Protein AF-A0A1U8P820-F1 (afdb_monomer_lite)

InterPro domains:
  IPR001810 F-box domain [PF00646] (6-42)
  IPR006527 F-box associated beta-propeller, type 1 [PF07734] (100-313)
  IPR017451 F-box associated beta-propeller domain [TIGR01640] (106-315)
  IPR036047 F-box-like domain superfamily [SSF81383] (6-51)
  IPR050796 SCF complex F-box component [PTHR31672] (7-312)

Structure (mmCIF, N/CA/C/O backbone):
data_AF-A0A1U8P820-F1
#
_entry.id   AF-A0A1U8P820-F1
#
loop_
_atom_site.group_PDB
_atom_site.id
_atom_site.type_symbol
_atom_site.label_atom_id
_atom_site.label_alt_id
_atom_site.label_comp_id
_atom_site.label_asym_id
_atom_site.label_entity_id
_atom_site.label_seq_id
_atom_site.pdbx_PDB_ins_code
_atom_site.Cartn_x
_atom_site.Cartn_y
_atom_site.Cartn_z
_atom_site.occupancy
_atom_site.B_iso_or_equiv
_atom_site.auth_seq_id
_atom_site.auth_comp_id
_atom_site.auth_asym_id
_atom_site.auth_atom_id
_atom_site.pdbx_PDB_model_num
ATOM 1 N N . MET A 1 1 ? -19.369 10.699 -22.993 1.00 38.16 1 MET A N 1
ATOM 2 C CA . MET A 1 1 ? -18.387 11.448 -23.806 1.00 38.16 1 MET A CA 1
ATOM 3 C C . MET A 1 1 ? -17.087 10.663 -23.748 1.00 38.16 1 MET A C 1
ATOM 5 O O . MET A 1 1 ? -16.630 10.384 -22.650 1.00 38.16 1 MET A O 1
ATOM 9 N N . VAL A 1 2 ? -16.599 10.182 -24.892 1.00 27.88 2 VAL A N 1
ATOM 10 C CA . VAL A 1 2 ? -15.400 9.332 -24.992 1.00 27.88 2 VAL A CA 1
ATOM 11 C C . VAL A 1 2 ? -14.190 10.240 -25.165 1.00 27.88 2 VAL A C 1
ATOM 13 O O . VAL A 1 2 ? -14.228 11.139 -26.001 1.00 27.88 2 VAL A O 1
ATOM 16 N N . ILE A 1 3 ? -13.123 9.989 -24.412 1.00 36.69 3 ILE A N 1
ATOM 17 C CA . ILE A 1 3 ? -11.788 10.484 -24.748 1.00 36.69 3 ILE A CA 1
ATOM 18 C C . ILE A 1 3 ? -10.935 9.233 -24.976 1.00 36.69 3 ILE A C 1
ATOM 20 O O . ILE A 1 3 ? -10.817 8.396 -24.085 1.00 36.69 3 ILE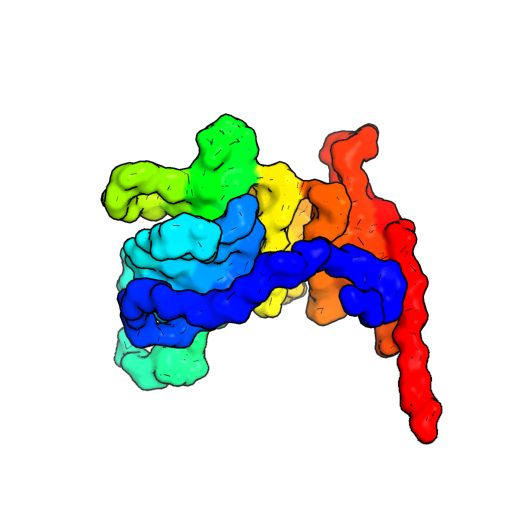 A O 1
ATOM 24 N N . ASN A 1 4 ? -10.418 9.070 -26.195 1.00 41.97 4 ASN A N 1
ATOM 25 C CA . ASN A 1 4 ? -9.468 8.022 -26.594 1.00 41.97 4 ASN A CA 1
ATOM 26 C C . ASN A 1 4 ? -9.858 6.570 -26.235 1.00 41.97 4 ASN A C 1
ATOM 28 O O . ASN A 1 4 ? -9.032 5.801 -25.754 1.00 41.97 4 ASN A O 1
ATOM 32 N N . GLY A 1 5 ? -11.110 6.170 -26.486 1.00 39.50 5 GLY A N 1
ATOM 33 C CA . GLY A 1 5 ? -11.507 4.753 -26.458 1.00 39.50 5 GLY A CA 1
ATOM 34 C C . GLY A 1 5 ? -11.698 4.120 -25.073 1.00 39.50 5 GLY A C 1
ATOM 35 O O . GLY A 1 5 ? -11.946 2.920 -25.001 1.00 39.50 5 GLY A O 1
ATOM 36 N N . ILE A 1 6 ? -11.649 4.893 -23.983 1.00 38.06 6 ILE A N 1
ATOM 37 C CA . ILE A 1 6 ? -11.994 4.407 -22.638 1.00 38.06 6 ILE A CA 1
ATOM 38 C C . ILE A 1 6 ? -13.420 4.853 -22.297 1.00 38.06 6 ILE A C 1
ATOM 40 O O . ILE A 1 6 ? -13.724 6.048 -22.252 1.00 38.06 6 ILE A O 1
ATOM 44 N N . SER A 1 7 ? -14.315 3.893 -22.055 1.00 35.34 7 SER A N 1
ATOM 45 C CA . SER A 1 7 ? -15.652 4.163 -21.521 1.00 35.34 7 SER A CA 1
ATOM 46 C C . SER A 1 7 ? -15.555 4.498 -20.032 1.00 35.34 7 SER A C 1
ATOM 48 O O . SER A 1 7 ? -15.289 3.620 -19.212 1.00 35.34 7 SER A O 1
ATOM 50 N N . LEU A 1 8 ? -15.781 5.763 -19.679 1.00 42.31 8 LEU A N 1
ATOM 51 C CA . LEU A 1 8 ? -16.045 6.165 -18.297 1.00 42.31 8 LEU A CA 1
ATOM 52 C C . LEU A 1 8 ? -17.503 5.839 -17.919 1.00 42.31 8 LEU A C 1
ATOM 54 O O . LEU A 1 8 ? -18.361 5.811 -18.809 1.00 42.31 8 LEU A O 1
ATOM 58 N N . PRO A 1 9 ? -17.799 5.599 -16.628 1.00 39.50 9 PRO A N 1
ATOM 59 C CA . PRO A 1 9 ? -19.159 5.335 -16.161 1.00 39.50 9 PRO A CA 1
ATOM 60 C C . PRO A 1 9 ? -20.131 6.468 -16.542 1.00 39.50 9 PRO A C 1
ATOM 62 O O . PRO A 1 9 ? -19.755 7.638 -16.592 1.00 39.50 9 PRO A O 1
ATOM 65 N N . ASP A 1 10 ? -21.383 6.102 -16.831 1.00 42.44 10 ASP A N 1
ATOM 66 C CA . ASP A 1 10 ? -22.461 6.989 -17.293 1.00 42.44 10 ASP A CA 1
ATOM 67 C C . ASP A 1 10 ? -22.752 8.110 -16.267 1.00 42.44 10 ASP A C 1
ATOM 69 O O . ASP A 1 10 ? -23.257 7.860 -15.173 1.00 42.44 10 ASP A O 1
ATOM 73 N N . THR A 1 11 ? -22.426 9.363 -16.607 1.00 53.16 11 THR A N 1
ATOM 74 C CA . THR A 1 11 ? -22.510 10.550 -15.730 1.00 53.16 11 THR A CA 1
ATOM 75 C C . THR A 1 11 ? -23.898 11.202 -15.688 1.00 53.16 11 THR A C 1
ATOM 77 O O . THR A 1 11 ? -24.025 12.399 -15.431 1.00 53.16 11 THR A O 1
ATOM 80 N N . ARG A 1 12 ? -24.980 10.442 -15.901 1.00 52.06 12 ARG A N 1
ATOM 81 C CA . ARG A 1 12 ? -26.365 10.962 -15.881 1.00 52.06 12 ARG A CA 1
ATOM 82 C C . ARG A 1 12 ? -26.866 11.481 -14.521 1.00 52.06 12 ARG A C 1
ATOM 84 O O . ARG A 1 12 ? -28.011 11.918 -14.425 1.00 52.06 12 ARG A O 1
ATOM 91 N N . ILE A 1 13 ? -26.022 11.512 -13.490 1.00 54.16 13 ILE A N 1
ATOM 92 C CA . ILE A 1 13 ? -26.275 12.253 -12.251 1.00 54.16 13 ILE A CA 1
ATOM 93 C C . ILE A 1 13 ? -25.487 13.567 -12.338 1.00 54.16 13 ILE A C 1
ATOM 95 O O . ILE A 1 13 ? -24.257 13.522 -12.360 1.00 54.16 13 ILE A O 1
ATOM 99 N N . PRO A 1 14 ? -26.138 14.746 -12.380 1.00 49.09 14 PRO A N 1
ATOM 100 C CA . PRO A 1 14 ? -25.405 16.002 -12.368 1.00 49.09 14 PRO A CA 1
ATOM 101 C C . PRO A 1 14 ? -24.569 16.075 -11.087 1.00 49.09 14 PRO A C 1
ATOM 103 O O . PRO A 1 14 ? -25.113 15.974 -9.984 1.00 49.09 14 PRO A O 1
ATOM 106 N N . TYR A 1 15 ? -23.255 16.269 -11.236 1.00 54.31 15 TYR A N 1
ATOM 107 C CA . TYR A 1 15 ? -22.354 16.611 -10.138 1.00 54.31 15 TYR A CA 1
ATOM 108 C C . TYR A 1 15 ? -22.794 17.957 -9.558 1.00 54.31 15 TYR A C 1
ATOM 110 O O . TYR A 1 15 ? -22.327 19.021 -9.956 1.00 54.31 15 TYR A O 1
ATOM 118 N N . ARG A 1 16 ? -23.754 17.937 -8.633 1.00 59.62 16 ARG A N 1
ATOM 119 C CA . ARG A 1 16 ? -24.046 19.109 -7.817 1.00 59.62 16 ARG A CA 1
ATOM 120 C C . ARG A 1 16 ? -22.873 19.264 -6.863 1.00 59.62 16 ARG A C 1
ATOM 122 O O . ARG A 1 16 ? -22.624 18.361 -6.067 1.00 59.62 16 ARG A O 1
ATOM 129 N N . HIS A 1 17 ? -22.176 20.395 -6.941 1.00 61.97 17 HIS A N 1
ATOM 130 C CA . HIS A 1 17 ? -21.296 20.824 -5.862 1.00 61.97 17 HIS A CA 1
ATOM 131 C C . HIS A 1 17 ? -22.129 20.840 -4.576 1.00 61.97 17 HIS A C 1
ATOM 133 O O . HIS A 1 17 ? -23.122 21.562 -4.474 1.00 61.97 17 HIS A O 1
ATOM 139 N N . GLN A 1 18 ? -21.789 19.962 -3.641 1.00 64.69 18 GLN A N 1
ATOM 140 C CA . GLN A 1 18 ? -22.491 19.804 -2.376 1.00 64.69 18 GLN A CA 1
ATOM 141 C C . GLN A 1 18 ? -21.503 20.138 -1.272 1.00 64.69 18 GLN A C 1
ATOM 143 O O . GLN A 1 18 ? -20.437 19.532 -1.185 1.00 64.69 18 GLN A O 1
ATOM 148 N N . ARG A 1 19 ? -21.855 21.127 -0.451 1.00 68.25 19 ARG A N 1
ATOM 149 C CA . ARG A 1 19 ? -21.045 21.532 0.693 1.00 68.25 19 ARG A CA 1
ATOM 150 C C . ARG A 1 19 ? -21.089 20.428 1.753 1.00 68.25 19 ARG A C 1
ATOM 152 O O . ARG A 1 19 ? -22.171 19.988 2.135 1.00 68.25 19 ARG A O 1
ATOM 159 N N . MET A 1 20 ? -19.916 19.982 2.188 1.00 69.06 20 MET A N 1
ATOM 160 C CA . MET A 1 20 ? -19.749 19.134 3.367 1.00 69.06 20 MET A CA 1
ATOM 161 C C . MET A 1 20 ? -19.612 19.984 4.631 1.00 69.06 20 MET A C 1
ATOM 163 O O . MET A 1 20 ? -19.392 21.193 4.542 1.00 69.06 20 MET A O 1
ATOM 167 N N . ASP A 1 21 ? -19.715 19.332 5.788 1.00 77.12 21 ASP A N 1
ATOM 168 C CA . ASP A 1 21 ? -19.381 19.938 7.074 1.00 77.12 21 ASP A CA 1
ATOM 169 C C . ASP A 1 21 ? -17.946 20.477 7.073 1.00 77.12 21 ASP A C 1
ATOM 171 O O . ASP A 1 21 ? -17.052 19.933 6.413 1.00 77.12 21 ASP A O 1
ATOM 175 N N . ASP A 1 22 ? -17.738 21.551 7.828 1.00 82.00 22 ASP A N 1
ATOM 176 C CA . ASP A 1 22 ? -16.436 22.190 7.933 1.00 82.00 22 ASP A CA 1
ATOM 177 C C . ASP A 1 22 ? -15.446 21.241 8.642 1.00 82.00 22 ASP A C 1
ATOM 179 O O . ASP A 1 22 ? -15.729 20.675 9.700 1.00 82.00 22 ASP A O 1
ATOM 183 N N . VAL A 1 23 ? -14.265 21.065 8.049 1.00 81.81 23 VAL A N 1
ATOM 184 C CA . VAL A 1 23 ? -13.162 20.272 8.610 1.00 81.81 23 VAL A CA 1
ATOM 185 C C . VAL A 1 23 ? -12.069 21.203 9.150 1.00 81.81 23 VAL A C 1
ATOM 187 O O . VAL A 1 23 ? -11.990 22.357 8.721 1.00 81.81 23 VAL A O 1
ATOM 190 N N . PRO A 1 24 ? -11.217 20.750 10.091 1.00 82.31 24 PRO A N 1
ATOM 191 C CA . PRO A 1 24 ? -10.124 21.569 10.606 1.00 82.31 24 PRO A CA 1
ATOM 192 C C . PRO A 1 24 ? -9.235 22.116 9.482 1.00 82.31 24 PRO A C 1
ATOM 194 O O . PRO A 1 24 ? -8.956 21.421 8.511 1.00 82.31 24 PRO A O 1
ATOM 197 N N . HIS A 1 25 ? -8.769 23.358 9.618 1.00 81.38 25 HIS A N 1
ATOM 198 C CA . HIS A 1 25 ? -7.862 23.957 8.641 1.00 81.38 25 HIS A CA 1
ATOM 199 C C . HIS A 1 25 ? -6.500 23.246 8.665 1.00 81.38 25 HIS A C 1
ATOM 201 O O . HIS A 1 25 ? -5.752 23.358 9.639 1.00 81.38 25 HIS A O 1
ATOM 207 N N . ASP A 1 26 ? -6.159 22.550 7.581 1.00 80.19 26 ASP A N 1
ATOM 208 C CA . ASP A 1 26 ? -4.891 21.838 7.415 1.00 80.19 26 ASP A CA 1
ATOM 209 C C . ASP A 1 26 ? -4.573 21.615 5.924 1.00 80.19 26 ASP A C 1
ATOM 211 O O . ASP A 1 26 ? -5.432 21.793 5.058 1.00 80.19 26 ASP A O 1
ATOM 215 N N . GLY A 1 27 ? -3.340 21.209 5.619 1.00 78.44 27 GLY A N 1
ATOM 216 C CA . GLY A 1 27 ? -2.981 20.698 4.295 1.00 78.44 27 GLY A CA 1
ATOM 217 C C . GLY A 1 27 ? -3.278 19.205 4.223 1.00 78.44 27 GLY A C 1
ATOM 218 O O . GLY A 1 27 ? -2.664 18.439 4.961 1.00 78.44 27 GLY A O 1
ATOM 219 N N . TYR A 1 28 ? -4.207 18.794 3.359 1.00 82.44 28 TYR A N 1
ATOM 220 C CA . TYR A 1 28 ? -4.636 17.400 3.248 1.00 82.44 28 TYR A CA 1
ATOM 221 C C . TYR A 1 28 ? -4.118 16.731 1.977 1.00 82.44 28 TYR A C 1
ATOM 223 O O . TYR A 1 28 ? -4.284 17.252 0.875 1.00 82.44 28 TYR A O 1
ATOM 231 N N . HIS A 1 29 ? -3.575 15.526 2.132 1.00 84.00 29 HIS A N 1
ATOM 232 C CA . HIS A 1 29 ? -3.221 14.636 1.032 1.00 84.00 29 HIS A CA 1
ATOM 233 C C . HIS A 1 29 ? -4.152 13.432 1.036 1.00 84.00 29 HIS A C 1
ATOM 235 O O . HIS A 1 29 ? -4.377 12.807 2.074 1.00 84.00 29 HIS A O 1
ATOM 241 N N . MET A 1 30 ? -4.715 13.114 -0.124 1.00 85.62 30 MET A N 1
ATOM 242 C CA . MET A 1 30 ? -5.557 11.935 -0.269 1.00 85.62 30 MET A CA 1
ATOM 243 C C . MET A 1 30 ? -4.679 10.680 -0.273 1.00 85.62 30 MET A C 1
ATOM 245 O O . MET A 1 30 ? -3.669 10.628 -0.971 1.00 85.62 30 MET A O 1
ATOM 249 N N . LEU A 1 31 ? -5.069 9.682 0.513 1.00 85.62 31 LEU A N 1
ATOM 250 C CA . LEU A 1 31 ? -4.529 8.327 0.436 1.00 85.62 31 LEU A CA 1
ATOM 251 C C . LEU A 1 31 ? -5.266 7.541 -0.666 1.00 85.62 31 LEU A C 1
ATOM 253 O O . LEU A 1 31 ? -5.967 8.109 -1.503 1.00 85.62 31 LEU A O 1
ATOM 257 N N . ASN A 1 32 ? -5.165 6.212 -0.645 1.00 79.12 32 ASN A N 1
ATOM 258 C CA . ASN A 1 32 ? -6.010 5.365 -1.482 1.00 79.12 32 ASN A CA 1
ATOM 259 C C . ASN A 1 32 ? -7.491 5.502 -1.104 1.00 79.12 32 ASN A C 1
ATOM 261 O O . ASN A 1 32 ? -7.836 5.729 0.057 1.00 79.12 32 ASN A O 1
ATOM 265 N N . SER A 1 33 ? -8.372 5.318 -2.089 1.00 87.69 33 SER A N 1
ATOM 266 C CA . SER A 1 33 ? -9.796 5.082 -1.835 1.00 87.69 33 SER A CA 1
ATOM 267 C C . SER A 1 33 ? -10.051 3.590 -1.623 1.00 87.69 33 SER A C 1
ATOM 269 O O . SER A 1 33 ? -9.378 2.756 -2.227 1.00 87.69 33 SER A O 1
ATOM 271 N N . CYS A 1 34 ? -11.024 3.245 -0.784 1.00 89.38 34 CYS A N 1
ATOM 272 C CA . CYS A 1 34 ? -11.427 1.859 -0.554 1.00 89.38 34 CYS A CA 1
ATOM 273 C C . CYS A 1 34 ? -12.955 1.792 -0.456 1.00 89.38 34 CYS A C 1
ATOM 275 O O . CYS A 1 34 ? -13.544 2.434 0.411 1.00 89.38 34 CYS A O 1
ATOM 277 N N . ASP A 1 35 ? -13.605 1.069 -1.372 1.00 87.50 35 ASP A N 1
ATOM 278 C CA . ASP A 1 35 ? -15.071 0.949 -1.481 1.00 87.50 35 ASP A CA 1
ATOM 279 C C . ASP A 1 35 ? -15.821 2.290 -1.491 1.00 87.50 35 ASP A C 1
ATOM 281 O O . ASP A 1 35 ? -16.836 2.474 -0.816 1.00 87.50 35 ASP A O 1
ATOM 285 N N . GLY A 1 36 ? -15.281 3.268 -2.220 1.00 88.19 36 GLY A N 1
ATOM 286 C CA . GLY A 1 36 ? -15.840 4.619 -2.290 1.00 88.19 36 GLY A CA 1
ATOM 287 C C . GLY A 1 36 ? -15.643 5.456 -1.020 1.00 88.19 36 GLY A C 1
ATOM 288 O O . GLY A 1 36 ? -16.106 6.591 -0.973 1.00 88.19 36 GLY A O 1
ATOM 289 N N . ILE A 1 37 ? -14.944 4.936 -0.007 1.00 91.06 37 ILE A N 1
ATOM 290 C CA . ILE A 1 37 ? -14.513 5.687 1.172 1.00 91.06 37 ILE A CA 1
ATOM 291 C C . ILE A 1 37 ? -13.158 6.326 0.874 1.00 91.06 37 ILE A C 1
ATOM 293 O O . ILE A 1 37 ? -12.230 5.662 0.407 1.00 91.06 37 ILE A O 1
ATOM 297 N N . LEU A 1 38 ? -13.051 7.618 1.159 1.00 91.19 38 LEU A N 1
ATOM 298 C CA . LEU A 1 38 ? -11.831 8.400 1.019 1.00 91.19 38 LEU A CA 1
ATOM 299 C C . LEU A 1 38 ? -11.150 8.547 2.376 1.00 91.19 38 LEU A C 1
ATOM 301 O O . LEU A 1 38 ? -11.811 8.660 3.411 1.00 91.19 38 LEU A O 1
ATOM 305 N N . CYS A 1 39 ? -9.825 8.580 2.364 1.00 90.69 39 CYS A N 1
ATOM 306 C CA . CYS A 1 39 ? -9.024 8.868 3.541 1.00 90.69 39 CYS A CA 1
ATOM 307 C C . CYS A 1 39 ? -8.037 9.987 3.208 1.00 90.69 39 CYS A C 1
ATOM 309 O O . CYS A 1 39 ? -7.342 9.920 2.195 1.00 90.69 39 CYS A O 1
ATOM 311 N N . PHE A 1 40 ? -7.990 11.015 4.047 1.00 88.50 40 PHE A N 1
ATOM 312 C CA . PHE A 1 40 ? -7.106 12.162 3.899 1.00 88.50 40 PHE A CA 1
ATOM 313 C C . PHE A 1 40 ? -6.188 12.270 5.105 1.00 88.50 40 PHE A C 1
ATOM 315 O O . PHE A 1 40 ? -6.643 12.231 6.249 1.00 88.50 40 PHE A O 1
ATOM 322 N N . LEU A 1 41 ? -4.905 12.462 4.841 1.00 85.00 41 LEU A N 1
ATOM 323 C CA . LEU A 1 41 ? -3.891 12.735 5.843 1.00 85.00 41 LEU A CA 1
ATOM 324 C C . LEU A 1 41 ? -3.617 14.238 5.890 1.00 85.00 41 LEU A C 1
ATOM 326 O O . LEU A 1 41 ? -3.166 14.814 4.902 1.00 85.00 41 LEU A O 1
ATOM 330 N N . GLY A 1 42 ? -3.898 14.854 7.036 1.00 82.50 42 GLY A N 1
ATOM 331 C CA . GLY A 1 42 ? -3.435 16.195 7.387 1.00 82.50 42 GLY A CA 1
ATOM 332 C C . GLY A 1 42 ? -2.117 16.159 8.163 1.00 82.50 42 GLY A C 1
ATOM 333 O O . GLY A 1 42 ? -1.532 15.099 8.374 1.00 82.50 42 GLY A O 1
ATOM 334 N N . ARG A 1 43 ? -1.674 17.311 8.666 1.00 75.31 43 ARG A N 1
ATOM 335 C CA . ARG A 1 43 ? -0.523 17.432 9.568 1.00 75.31 43 ARG A CA 1
ATOM 336 C C . ARG A 1 43 ? -0.794 16.826 10.944 1.00 75.31 43 ARG A C 1
ATOM 338 O O . ARG A 1 43 ? 0.102 16.219 11.510 1.00 75.31 43 ARG A O 1
ATOM 345 N N . PHE A 1 44 ? -2.009 16.985 11.471 1.00 75.75 44 PHE A N 1
ATOM 346 C CA . PHE A 1 44 ? -2.358 16.521 12.829 1.00 75.75 44 PHE A CA 1
ATOM 347 C C . PHE A 1 44 ? -3.568 15.591 12.881 1.00 75.75 44 PHE A C 1
ATOM 349 O O . PHE A 1 44 ? -3.850 14.956 13.901 1.00 75.75 44 PHE A O 1
ATOM 356 N N . LYS A 1 45 ? -4.338 15.552 11.795 1.00 85.31 45 LYS A N 1
ATOM 357 C CA . LYS A 1 45 ? -5.620 14.856 11.724 1.00 85.31 45 LYS A CA 1
ATOM 358 C C . LYS A 1 45 ? -5.645 13.921 10.534 1.00 85.31 45 LYS A C 1
ATOM 360 O O . LYS A 1 45 ? -5.017 14.190 9.517 1.00 85.31 45 LYS A O 1
ATOM 365 N N . ILE A 1 46 ? -6.420 12.856 10.656 1.00 87.56 46 ILE A N 1
AT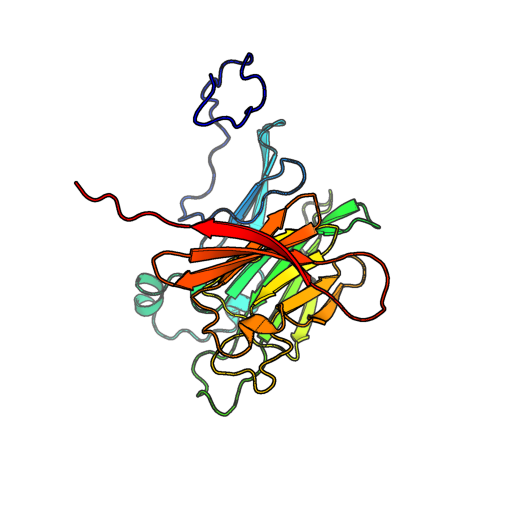OM 366 C CA . ILE A 1 46 ? -6.800 12.006 9.531 1.00 87.56 46 ILE A CA 1
ATOM 367 C C . ILE A 1 46 ? -8.307 12.132 9.366 1.00 87.56 46 ILE A C 1
ATOM 369 O O . ILE A 1 46 ? -9.045 12.084 10.351 1.00 87.56 46 ILE A O 1
ATOM 373 N N . ILE A 1 47 ? -8.769 12.303 8.135 1.00 89.56 47 ILE A N 1
ATOM 374 C CA . ILE A 1 47 ? -10.190 12.397 7.816 1.00 89.56 47 ILE A CA 1
ATOM 375 C C . ILE A 1 47 ? -10.573 11.168 7.012 1.00 89.56 47 ILE A C 1
ATOM 377 O O . ILE A 1 47 ? -10.062 10.959 5.918 1.00 89.56 47 ILE A O 1
ATOM 381 N N . VAL A 1 48 ? -11.503 10.379 7.539 1.00 90.75 48 VAL A N 1
ATOM 382 C CA . VAL A 1 48 ? -12.156 9.302 6.792 1.00 90.75 48 VAL A CA 1
ATOM 383 C C . VAL A 1 48 ? -13.524 9.801 6.362 1.00 90.75 48 VAL A C 1
ATOM 385 O O . VAL A 1 48 ? -14.309 10.241 7.198 1.00 90.75 48 VAL A O 1
ATOM 388 N N . LEU A 1 49 ? -13.809 9.744 5.069 1.00 89.81 49 LEU A N 1
ATOM 389 C CA . LEU A 1 49 ? -14.981 10.348 4.455 1.00 89.81 49 LEU A CA 1
ATOM 390 C C . LEU A 1 49 ? -15.718 9.332 3.586 1.00 89.81 49 LEU A C 1
ATOM 392 O O . LEU A 1 49 ? -15.117 8.703 2.723 1.00 89.81 49 LEU A O 1
ATOM 396 N N . ASN A 1 50 ? -17.035 9.241 3.752 1.00 89.50 50 ASN A N 1
ATOM 397 C CA . ASN A 1 50 ? -17.932 8.625 2.784 1.00 89.50 50 ASN A CA 1
ATOM 398 C C . ASN A 1 50 ? -18.638 9.728 1.971 1.00 89.50 50 ASN A C 1
ATOM 400 O O . ASN A 1 50 ? -19.598 10.321 2.470 1.00 89.50 50 ASN A O 1
ATOM 404 N N . PRO A 1 51 ? -18.221 10.006 0.722 1.00 85.44 51 PRO A N 1
ATOM 405 C CA . PRO A 1 51 ? -18.849 11.037 -0.103 1.00 85.44 51 PRO A CA 1
ATOM 406 C C . PRO A 1 51 ? -20.324 10.747 -0.413 1.00 85.44 51 PRO A C 1
ATOM 408 O O . PRO A 1 51 ? -21.117 11.675 -0.548 1.00 85.44 51 PRO A O 1
ATOM 411 N N . SER A 1 52 ? -20.712 9.468 -0.484 1.00 83.94 52 SER A N 1
ATOM 412 C CA . SER A 1 52 ? -22.076 9.046 -0.833 1.00 83.94 52 SER A CA 1
ATOM 413 C C . SER A 1 52 ? -23.074 9.300 0.297 1.00 83.94 52 SER A C 1
ATOM 415 O O . SER A 1 52 ? -24.226 9.638 0.037 1.00 83.94 52 SER A O 1
ATOM 417 N N . THR A 1 53 ? -22.642 9.153 1.554 1.00 82.25 53 THR A N 1
ATOM 418 C CA . THR A 1 53 ? -23.490 9.405 2.736 1.00 82.25 53 THR A CA 1
ATOM 419 C C . THR A 1 53 ? -23.218 10.751 3.399 1.00 82.25 53 THR A C 1
ATOM 421 O O . THR A 1 53 ? -23.957 11.137 4.301 1.00 82.25 53 THR A O 1
ATOM 424 N N . ARG A 1 54 ? -22.167 11.464 2.968 1.00 80.62 54 ARG A N 1
ATOM 425 C CA . ARG A 1 54 ? -21.655 12.715 3.562 1.00 80.62 54 ARG A CA 1
ATOM 426 C C . ARG A 1 54 ? -21.177 12.573 5.007 1.00 80.62 54 ARG A C 1
ATOM 428 O O . ARG A 1 54 ? -20.914 13.566 5.676 1.00 80.62 54 ARG A O 1
ATOM 435 N N . GLN A 1 55 ? -21.051 11.345 5.497 1.00 84.62 55 GLN A N 1
ATOM 436 C CA . GLN A 1 55 ? -20.533 11.089 6.829 1.00 84.62 55 GLN A CA 1
ATOM 437 C C . GLN A 1 55 ? -19.015 11.138 6.800 1.00 84.62 55 GLN A C 1
ATOM 439 O O . GLN A 1 55 ? -18.375 10.552 5.924 1.00 84.62 55 GLN A O 1
ATOM 444 N N . HIS A 1 56 ? -18.441 11.792 7.797 1.00 87.06 56 HIS A N 1
ATOM 445 C CA . HIS A 1 56 ? -17.006 11.856 7.973 1.00 87.06 56 HIS A CA 1
ATOM 446 C C . HIS A 1 56 ? -16.634 11.545 9.421 1.00 87.06 56 HIS A C 1
ATOM 448 O O . HIS A 1 56 ? -17.443 11.664 10.342 1.00 87.06 56 HIS A O 1
ATOM 454 N N . ARG A 1 57 ? -15.388 11.128 9.620 1.00 87.00 57 ARG A N 1
ATOM 455 C CA . ARG A 1 57 ? -14.789 10.937 10.934 1.00 87.00 57 ARG A CA 1
ATOM 456 C C . ARG A 1 57 ? -13.412 11.567 10.944 1.00 87.00 57 ARG A C 1
ATOM 458 O O . ARG A 1 57 ? -12.575 11.252 10.102 1.00 87.00 57 ARG A O 1
ATOM 465 N N . ILE A 1 58 ? -13.184 12.417 11.935 1.00 88.06 58 ILE A N 1
ATOM 466 C CA . ILE A 1 58 ? -11.881 13.011 12.205 1.00 88.06 58 ILE A CA 1
ATOM 467 C C . ILE A 1 58 ? -11.192 12.150 13.260 1.00 88.06 58 ILE A C 1
ATOM 469 O O . ILE A 1 58 ? -11.738 11.892 14.333 1.00 88.06 58 ILE A O 1
ATOM 473 N N . LEU A 1 59 ? -9.992 11.691 12.941 1.00 85.75 59 LEU A N 1
ATOM 474 C CA . LEU A 1 59 ? -9.137 10.902 13.811 1.00 85.75 59 LEU A CA 1
ATOM 475 C C . LEU A 1 59 ? -7.923 11.743 14.200 1.00 85.75 59 LEU A C 1
ATOM 477 O O . LEU A 1 59 ? -7.421 12.544 13.408 1.00 85.75 59 LEU A O 1
ATOM 481 N N . HIS A 1 60 ? -7.447 11.549 15.424 1.00 82.31 60 HIS A N 1
ATOM 482 C CA . HIS A 1 60 ? -6.125 12.020 15.816 1.00 82.31 60 HIS A CA 1
ATOM 483 C C . HIS A 1 60 ? -5.068 11.058 15.266 1.00 82.31 60 HIS A C 1
ATOM 485 O O . HIS A 1 60 ? -5.296 9.842 15.223 1.00 82.31 60 HIS A O 1
ATOM 491 N N . GLN A 1 61 ? -3.930 11.607 14.841 1.00 76.12 61 GLN A N 1
ATOM 492 C CA . GLN A 1 61 ? -2.743 10.792 14.597 1.00 76.12 61 GLN A CA 1
ATOM 493 C C . GLN A 1 61 ? -2.260 10.172 15.914 1.00 76.12 61 GLN A C 1
ATOM 495 O O . GLN A 1 61 ? -2.686 10.593 16.991 1.00 76.12 61 GLN A O 1
ATOM 500 N N . SER A 1 62 ? -1.471 9.107 15.822 1.00 70.94 62 SER A N 1
ATOM 501 C CA . SER A 1 62 ? -1.013 8.372 16.996 1.00 70.94 62 SER A CA 1
ATOM 502 C C . SER A 1 62 ? -0.127 9.225 17.904 1.00 70.94 62 SER A C 1
ATOM 504 O O . SER A 1 62 ? 0.647 10.061 17.440 1.00 70.94 62 SER A O 1
ATOM 506 N N . ASP A 1 63 ? -0.195 8.966 19.212 1.00 62.50 63 ASP A N 1
ATOM 507 C CA . ASP A 1 63 ? 0.592 9.694 20.214 1.00 62.50 63 ASP A CA 1
ATOM 508 C C . ASP A 1 63 ? 2.107 9.481 20.048 1.00 62.50 63 ASP A C 1
ATOM 510 O O . ASP A 1 63 ? 2.894 10.218 20.641 1.00 62.50 63 ASP A O 1
ATOM 514 N N . VAL A 1 64 ? 2.539 8.514 19.224 1.00 56.38 64 VAL A N 1
ATOM 515 C CA . VAL A 1 64 ? 3.961 8.253 18.958 1.00 56.38 64 VAL A CA 1
ATOM 516 C C . VAL A 1 64 ? 4.650 9.416 18.233 1.00 56.38 64 VAL A C 1
ATOM 518 O O . VAL A 1 64 ? 5.858 9.599 18.378 1.00 56.38 64 VAL A O 1
ATOM 521 N N . ASP A 1 65 ? 3.884 10.290 17.574 1.00 52.16 65 ASP A N 1
ATOM 522 C CA . ASP A 1 65 ? 4.395 11.557 17.031 1.00 52.16 65 ASP A CA 1
ATOM 523 C C . ASP A 1 65 ? 4.950 12.497 18.122 1.00 52.16 65 ASP A C 1
ATOM 525 O O . ASP A 1 65 ? 5.716 13.415 17.828 1.00 52.16 65 ASP A O 1
ATOM 529 N N . SER A 1 66 ? 4.631 12.238 19.397 1.00 44.91 66 SER A N 1
ATOM 530 C CA . SER A 1 66 ? 5.143 12.976 20.560 1.00 44.91 66 SER A CA 1
ATOM 531 C C . SER A 1 66 ? 6.567 12.572 20.972 1.00 44.91 66 SER A C 1
ATOM 533 O O . SER A 1 66 ? 7.176 13.264 21.784 1.00 44.91 66 SER A O 1
ATOM 535 N N . PHE A 1 67 ? 7.115 11.464 20.447 1.00 40.62 67 PHE A N 1
ATOM 536 C CA . PHE A 1 67 ? 8.464 10.985 20.796 1.00 40.62 67 PHE A CA 1
ATOM 537 C C . PHE A 1 67 ? 9.586 11.617 19.975 1.00 40.62 67 PHE A C 1
ATOM 539 O O . PHE A 1 67 ? 10.744 11.250 20.163 1.00 40.62 67 PHE A O 1
ATOM 546 N N . SER A 1 68 ? 9.287 12.577 19.100 1.00 40.31 68 SER A N 1
ATOM 547 C CA . SER A 1 68 ? 10.335 13.411 18.523 1.00 40.31 68 SER A CA 1
ATOM 548 C C . SER A 1 68 ? 10.626 14.567 19.488 1.00 40.31 68 SER A C 1
ATOM 550 O O . SER A 1 68 ? 9.790 15.465 19.617 1.00 40.31 68 SER A O 1
ATOM 552 N N . PRO A 1 69 ? 11.774 14.592 20.198 1.00 36.88 69 PRO A N 1
ATOM 553 C CA . PRO A 1 69 ? 12.193 15.776 20.931 1.00 36.88 69 PRO A CA 1
ATOM 554 C C . PRO A 1 69 ? 12.611 16.840 19.908 1.00 36.88 69 PRO A C 1
ATOM 556 O O . PRO A 1 69 ? 13.792 17.032 19.629 1.00 36.88 69 PRO A O 1
ATOM 559 N N . VAL A 1 70 ? 11.645 17.517 19.287 1.00 45.03 70 VAL A N 1
ATOM 560 C CA . VAL A 1 70 ? 11.933 18.600 18.344 1.00 45.03 70 VAL A CA 1
ATOM 561 C C . VAL A 1 70 ? 12.148 19.875 19.148 1.00 45.03 70 VAL A C 1
ATOM 563 O O . VAL A 1 70 ? 11.210 20.539 19.576 1.00 45.03 70 VAL A O 1
ATOM 566 N N . THR A 1 71 ? 13.413 20.231 19.345 1.00 42.12 71 THR A N 1
ATOM 567 C CA . THR A 1 71 ? 13.860 21.455 20.026 1.00 42.12 71 THR A CA 1
ATOM 568 C C . THR A 1 71 ? 13.653 22.733 19.206 1.00 42.12 71 THR A C 1
ATOM 570 O O . THR A 1 71 ? 14.010 23.812 19.677 1.00 42.12 71 THR A O 1
ATOM 573 N N . ASN A 1 72 ? 13.082 22.667 17.995 1.00 40.84 72 ASN A N 1
ATOM 574 C CA . ASN A 1 72 ? 12.904 23.850 17.155 1.00 40.84 72 ASN A CA 1
ATOM 575 C C . ASN A 1 72 ? 11.591 23.855 16.334 1.00 40.84 72 ASN A C 1
ATOM 577 O O . ASN A 1 72 ? 11.499 23.166 15.314 1.00 40.84 72 ASN A O 1
ATOM 581 N N . PRO A 1 73 ? 10.608 24.699 16.704 1.00 41.88 73 PRO A N 1
ATOM 582 C CA . PRO A 1 73 ? 9.363 24.905 15.957 1.00 41.88 73 PRO A CA 1
ATOM 583 C C . PRO A 1 73 ? 9.558 25.362 14.500 1.00 41.88 73 PRO A C 1
ATOM 585 O O . PRO A 1 73 ? 8.681 25.139 13.669 1.00 41.88 73 PRO A O 1
ATOM 588 N N . PHE A 1 74 ? 10.700 25.973 14.156 1.00 37.69 74 PHE A N 1
ATOM 589 C CA . PHE A 1 74 ? 10.961 26.466 12.798 1.00 37.69 74 PHE A CA 1
ATOM 590 C C . PHE A 1 74 ? 11.277 25.356 11.786 1.00 37.69 74 PHE A C 1
ATOM 592 O O . PHE A 1 74 ? 11.002 25.537 10.604 1.00 37.69 74 PHE A O 1
ATOM 599 N N . GLN A 1 75 ? 11.786 24.189 12.207 1.00 39.34 75 GLN A N 1
ATOM 600 C CA . GLN A 1 75 ? 12.022 23.068 11.277 1.00 39.34 75 GLN A CA 1
ATOM 601 C C . GLN A 1 75 ? 10.717 22.390 10.826 1.00 39.34 75 GLN A C 1
ATOM 603 O O . GLN A 1 75 ? 10.652 21.839 9.728 1.00 39.34 75 GLN A O 1
ATOM 608 N N . VAL A 1 76 ? 9.650 22.508 11.624 1.00 43.22 76 VAL A N 1
ATOM 609 C CA . VAL A 1 76 ? 8.304 21.995 11.307 1.00 43.22 76 VAL A CA 1
ATOM 610 C C . VAL A 1 76 ? 7.636 22.797 10.180 1.00 43.22 76 VAL A C 1
ATOM 612 O O . VAL A 1 76 ? 6.793 22.271 9.458 1.00 43.22 76 VAL A O 1
ATOM 615 N N . ALA A 1 77 ? 8.016 24.066 9.993 1.00 39.59 77 ALA A N 1
ATOM 616 C CA . ALA A 1 77 ? 7.452 24.922 8.946 1.00 39.59 77 ALA A CA 1
ATOM 617 C C . ALA A 1 77 ? 7.972 24.585 7.536 1.00 39.59 77 ALA A C 1
ATOM 619 O O . ALA A 1 77 ? 7.310 24.916 6.555 1.00 39.59 77 ALA A O 1
ATOM 620 N N . ILE A 1 78 ? 9.139 23.935 7.435 1.00 40.06 78 ILE A N 1
ATOM 621 C CA . ILE A 1 78 ? 9.829 23.667 6.161 1.00 40.06 78 ILE A CA 1
ATOM 622 C C . ILE A 1 78 ? 9.680 22.196 5.746 1.00 40.06 78 ILE A C 1
ATOM 624 O O . ILE A 1 78 ? 9.569 21.895 4.559 1.00 40.06 78 ILE A O 1
ATOM 628 N N . ASN A 1 79 ? 9.600 21.281 6.716 1.00 40.28 79 ASN A N 1
ATOM 629 C CA . ASN A 1 79 ? 9.434 19.855 6.464 1.00 40.28 79 ASN A CA 1
ATOM 630 C C . ASN A 1 79 ? 7.992 19.445 6.770 1.00 40.28 79 ASN A C 1
ATOM 632 O O . ASN A 1 79 ? 7.594 19.330 7.929 1.00 40.28 79 ASN A O 1
ATOM 636 N N . PHE A 1 80 ? 7.192 19.206 5.728 1.00 42.34 80 PHE A N 1
ATOM 637 C CA . PHE A 1 80 ? 5.935 18.480 5.896 1.00 42.34 80 PHE A CA 1
ATOM 638 C C . PHE A 1 80 ? 6.218 17.146 6.617 1.00 42.34 80 PHE A C 1
ATOM 640 O O . PHE A 1 80 ? 7.250 16.525 6.340 1.00 42.34 80 PHE A O 1
ATOM 647 N N . PRO A 1 81 ? 5.308 16.645 7.476 1.00 47.69 81 PRO A N 1
ATOM 648 C CA . PRO A 1 81 ? 5.459 15.358 8.172 1.00 47.69 81 PRO A CA 1
ATOM 649 C C . PRO A 1 81 ? 5.677 14.145 7.245 1.00 47.69 81 PRO A C 1
ATOM 651 O O . PRO A 1 81 ? 5.933 13.049 7.730 1.00 47.69 81 PRO A O 1
ATOM 654 N N . GLN A 1 82 ? 5.609 14.338 5.926 1.00 50.59 82 GLN A N 1
ATOM 655 C CA . GLN A 1 82 ? 5.814 13.345 4.875 1.00 50.59 82 GLN A CA 1
ATOM 656 C C . GLN A 1 82 ? 7.222 12.752 4.803 1.00 50.59 82 GLN A C 1
ATOM 658 O O . GLN A 1 82 ? 7.370 11.670 4.251 1.00 50.59 82 GLN A O 1
ATOM 663 N N . GLN A 1 83 ? 8.265 13.404 5.327 1.00 55.94 83 GLN A N 1
ATOM 664 C CA . GLN A 1 83 ? 9.625 12.915 5.052 1.00 55.94 83 GLN A CA 1
ATOM 665 C C . GLN A 1 83 ? 9.961 11.574 5.731 1.00 55.94 83 GLN A C 1
ATOM 667 O O . GLN A 1 83 ? 10.986 10.985 5.403 1.00 55.94 83 GLN A O 1
ATOM 672 N N . GLN A 1 84 ? 9.150 11.094 6.684 1.00 68.50 84 GLN A N 1
ATOM 673 C CA . GLN A 1 84 ? 9.494 9.927 7.517 1.00 68.50 84 GLN A CA 1
ATOM 674 C C . GLN A 1 84 ? 8.303 9.044 7.898 1.00 68.50 84 GLN A C 1
ATOM 676 O O . GLN A 1 84 ? 8.441 8.167 8.753 1.00 68.50 84 GLN A O 1
ATOM 681 N N . GLN A 1 85 ? 7.129 9.276 7.310 1.00 79.88 85 GLN A N 1
ATOM 682 C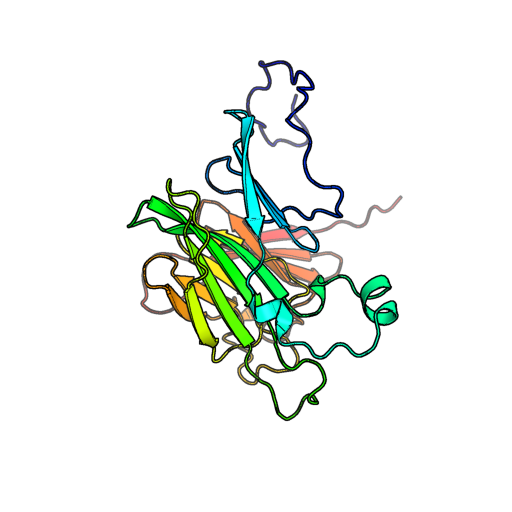 CA . GLN A 1 85 ? 5.970 8.425 7.538 1.00 79.88 85 GLN A CA 1
ATOM 683 C C . GLN A 1 85 ? 5.123 8.299 6.283 1.00 79.88 85 GLN A C 1
ATOM 685 O O . GLN A 1 85 ? 5.038 9.218 5.469 1.00 79.88 85 GLN A O 1
ATOM 690 N N . GLN A 1 86 ? 4.426 7.179 6.182 1.00 84.12 86 GLN A N 1
ATOM 691 C CA . GLN A 1 86 ? 3.479 6.922 5.119 1.00 84.12 86 GLN A CA 1
ATOM 692 C C . GLN A 1 86 ? 2.249 6.231 5.682 1.00 84.12 86 GLN A C 1
ATOM 694 O O . GLN A 1 86 ? 2.336 5.414 6.602 1.00 84.12 86 GLN A O 1
ATOM 699 N N . LEU A 1 87 ? 1.090 6.567 5.121 1.00 89.25 87 LEU A N 1
ATOM 700 C CA . LEU A 1 87 ? -0.156 5.918 5.479 1.00 89.25 87 LEU A CA 1
ATOM 701 C C . LEU A 1 87 ? -0.679 5.056 4.335 1.00 89.25 87 LEU A C 1
ATOM 703 O O . LEU A 1 87 ? -0.713 5.476 3.179 1.00 89.25 87 LEU A O 1
ATOM 707 N N . GLY A 1 88 ? -1.127 3.861 4.696 1.00 92.69 88 GLY A N 1
ATOM 708 C CA . GLY A 1 88 ? -1.940 2.985 3.872 1.00 92.69 88 GLY A CA 1
ATOM 709 C C . GLY A 1 88 ? -3.386 2.973 4.348 1.00 92.69 88 GLY A C 1
ATOM 710 O O . GLY A 1 88 ? -3.665 3.088 5.540 1.00 92.69 88 GLY A O 1
ATOM 711 N N . PHE A 1 89 ? -4.320 2.822 3.414 1.00 94.88 89 PHE A N 1
ATOM 712 C CA . PHE A 1 89 ? -5.742 2.679 3.707 1.00 94.88 89 PHE A CA 1
ATOM 713 C C . PHE A 1 89 ? -6.320 1.527 2.897 1.00 94.88 89 PHE A C 1
ATOM 715 O O . PHE A 1 89 ? -6.094 1.452 1.690 1.00 94.88 89 PHE A O 1
ATOM 722 N N . GLY A 1 90 ? -7.057 0.637 3.557 1.00 94.94 90 GLY A N 1
ATOM 723 C CA . GLY A 1 90 ? -7.610 -0.548 2.915 1.00 94.94 90 GLY A CA 1
ATOM 724 C C . GLY A 1 90 ? -8.610 -1.288 3.789 1.00 94.94 90 GLY A C 1
ATOM 725 O O . GLY A 1 90 ? -8.827 -0.935 4.948 1.00 94.94 90 GLY A O 1
ATOM 726 N N . ARG A 1 91 ? -9.225 -2.334 3.239 1.00 94.69 91 ARG A N 1
ATOM 727 C CA . ARG A 1 91 ? -10.147 -3.209 3.966 1.00 94.69 91 ARG A CA 1
ATOM 728 C C . ARG A 1 91 ? -9.514 -4.566 4.222 1.00 94.69 91 ARG A C 1
ATOM 730 O O . ARG A 1 91 ? -9.066 -5.226 3.292 1.00 94.69 91 ARG A O 1
ATOM 737 N N . ASP A 1 92 ? -9.583 -5.003 5.471 1.00 95.06 92 ASP A N 1
ATOM 738 C CA . ASP A 1 92 ? -9.421 -6.407 5.835 1.00 95.06 92 ASP A CA 1
ATOM 739 C C . ASP A 1 92 ? -10.631 -7.195 5.312 1.00 95.06 92 ASP A C 1
ATOM 741 O O . ASP A 1 92 ? -11.769 -6.984 5.746 1.00 95.06 92 ASP A O 1
ATOM 745 N N . LEU A 1 93 ? -10.392 -8.089 4.353 1.00 93.88 93 LEU A N 1
ATOM 746 C CA . LEU A 1 93 ? -11.450 -8.832 3.673 1.00 93.88 93 LEU A CA 1
ATOM 747 C C . LEU A 1 93 ? -12.103 -9.910 4.541 1.00 93.88 93 LEU A C 1
ATOM 749 O O . LEU A 1 93 ? -13.219 -10.318 4.217 1.00 93.88 93 LEU A O 1
ATOM 753 N N . VAL A 1 94 ? -11.474 -10.341 5.634 1.00 95.81 94 VAL A N 1
ATOM 754 C CA . VAL A 1 94 ? -12.035 -11.343 6.549 1.00 95.81 94 VAL A CA 1
ATOM 755 C C . VAL A 1 94 ? -12.938 -10.663 7.566 1.00 95.81 94 VAL A C 1
ATOM 757 O O . VAL A 1 94 ? -14.118 -10.994 7.665 1.00 95.81 94 VAL A O 1
ATOM 760 N N . THR A 1 95 ? -12.430 -9.652 8.278 1.00 93.69 95 THR A N 1
ATOM 761 C CA . THR A 1 95 ? -13.239 -8.940 9.287 1.00 93.69 95 THR A CA 1
ATOM 762 C C . THR A 1 95 ? -14.165 -7.882 8.687 1.00 93.69 95 THR A C 1
ATOM 764 O O . THR A 1 95 ? -15.015 -7.333 9.392 1.00 93.69 95 THR A O 1
ATOM 767 N N . LYS A 1 96 ? -14.002 -7.578 7.392 1.00 92.94 96 LYS A N 1
ATOM 768 C CA . LYS A 1 96 ? -14.694 -6.519 6.638 1.00 92.94 96 LYS A CA 1
ATOM 769 C C . LYS A 1 96 ? -14.469 -5.115 7.197 1.00 92.94 96 LYS A C 1
ATOM 771 O O . LYS A 1 96 ? -15.220 -4.200 6.859 1.00 92.94 96 LYS A O 1
ATOM 776 N N . ARG A 1 97 ? -13.449 -4.905 8.031 1.00 91.50 97 ARG A N 1
ATOM 777 C CA . ARG A 1 97 ? -13.164 -3.600 8.641 1.00 91.50 97 ARG A CA 1
ATOM 778 C C . ARG A 1 97 ? -12.153 -2.815 7.819 1.00 91.50 97 ARG A C 1
ATOM 780 O O . ARG A 1 97 ? -11.180 -3.368 7.316 1.00 91.50 97 ARG A O 1
ATOM 787 N N . LEU A 1 98 ? -12.382 -1.508 7.724 1.00 93.19 98 LEU A N 1
ATOM 788 C CA . LEU A 1 98 ? -11.404 -0.582 7.164 1.00 93.19 98 LEU A CA 1
ATOM 789 C C . LEU A 1 98 ? -10.264 -0.390 8.161 1.00 93.19 98 LEU A C 1
ATOM 791 O O . LEU A 1 98 ? -10.502 -0.219 9.361 1.00 93.19 98 LEU A O 1
ATOM 795 N N . LYS A 1 99 ? -9.039 -0.407 7.656 1.00 94.06 99 LYS A N 1
ATOM 796 C CA . LYS A 1 99 ? -7.814 -0.212 8.416 1.00 94.06 99 LYS A CA 1
ATOM 797 C C . LYS A 1 99 ? -7.010 0.931 7.808 1.00 94.06 99 LYS A C 1
ATOM 799 O O . LYS A 1 99 ? -6.935 1.082 6.589 1.00 94.06 99 LYS A O 1
ATOM 804 N N . ILE A 1 100 ? -6.428 1.737 8.684 1.00 93.62 100 ILE A N 1
ATOM 805 C CA . ILE A 1 100 ? -5.404 2.720 8.360 1.00 93.62 100 ILE A CA 1
ATOM 806 C C . ILE A 1 100 ? -4.101 2.183 8.938 1.00 93.62 100 ILE A C 1
ATOM 808 O O . ILE A 1 100 ? -4.032 1.872 10.123 1.00 93.62 100 ILE A O 1
ATOM 812 N N . VAL A 1 101 ? -3.085 2.062 8.102 1.00 93.88 101 VAL A N 1
ATOM 813 C CA . VAL A 1 101 ? -1.754 1.587 8.473 1.00 93.88 101 VAL A CA 1
ATOM 814 C C . VAL A 1 101 ? -0.832 2.788 8.435 1.00 93.88 101 VAL A C 1
ATOM 816 O O . VAL A 1 101 ? -0.827 3.500 7.440 1.00 93.88 101 VAL A O 1
ATOM 819 N N . LYS A 1 102 ? -0.070 3.024 9.492 1.00 90.56 102 LYS A N 1
ATOM 820 C CA . LYS A 1 102 ? 0.938 4.077 9.563 1.00 90.56 102 LYS A CA 1
ATOM 821 C C . LYS A 1 102 ? 2.294 3.410 9.719 1.00 90.56 102 LYS A C 1
ATOM 823 O O . LYS A 1 102 ? 2.529 2.744 10.723 1.00 90.56 102 LYS A O 1
ATOM 828 N N . VAL A 1 103 ? 3.162 3.593 8.732 1.00 89.44 103 VAL A N 1
ATOM 829 C CA . VAL A 1 103 ? 4.577 3.222 8.821 1.00 89.44 103 VAL A CA 1
ATOM 830 C C . VAL A 1 103 ? 5.395 4.483 9.045 1.00 89.44 103 VAL A C 1
ATOM 832 O O . VAL A 1 103 ? 5.106 5.511 8.433 1.00 89.44 103 VAL A O 1
ATOM 835 N N . PHE A 1 104 ? 6.354 4.442 9.962 1.00 85.19 104 PHE A N 1
ATOM 836 C CA . PHE A 1 104 ? 7.114 5.627 10.349 1.00 85.19 104 PHE A CA 1
ATOM 837 C C . PHE A 1 104 ? 8.499 5.293 10.900 1.00 85.19 104 PHE A C 1
ATOM 839 O O . PHE A 1 104 ? 8.733 4.202 11.426 1.00 85.19 104 PHE A O 1
ATOM 846 N N . ASN A 1 105 ? 9.395 6.276 10.838 1.00 80.62 105 ASN A N 1
ATOM 847 C CA . ASN A 1 105 ? 10.712 6.209 11.454 1.00 80.62 105 ASN A CA 1
ATOM 848 C C . ASN A 1 105 ? 10.814 7.173 12.654 1.00 80.62 105 ASN A C 1
ATOM 850 O O . ASN A 1 105 ? 10.835 8.386 12.454 1.00 80.62 105 ASN A O 1
ATOM 854 N N . PRO A 1 106 ? 10.905 6.676 13.902 1.00 72.88 106 PRO A N 1
ATOM 855 C CA . PRO A 1 106 ? 11.010 7.529 15.085 1.00 72.88 106 PRO A CA 1
ATOM 856 C C . PRO A 1 106 ? 12.418 8.111 15.308 1.00 72.88 106 PRO A C 1
ATOM 858 O O . PRO A 1 106 ? 12.585 8.965 16.176 1.00 72.88 106 PRO A O 1
ATOM 861 N N . TYR A 1 107 ? 13.437 7.675 14.555 1.00 71.94 107 TYR A N 1
ATOM 862 C CA . TYR A 1 107 ? 14.841 8.059 14.759 1.00 71.94 107 TYR A CA 1
ATOM 863 C C . TYR A 1 107 ? 15.512 8.558 13.473 1.00 71.94 107 TYR A C 1
ATOM 865 O O . TYR A 1 107 ? 16.483 7.969 12.992 1.00 71.94 107 TYR A O 1
ATOM 873 N N . PRO A 1 108 ? 15.053 9.680 12.913 1.00 60.69 108 PRO A N 1
ATOM 874 C CA . PRO A 1 108 ? 15.472 10.089 11.577 1.00 60.69 108 PRO A CA 1
ATOM 875 C C . PRO A 1 108 ? 16.893 10.623 11.460 1.00 60.69 108 PRO A C 1
ATOM 877 O O . PRO A 1 108 ? 17.466 10.636 10.375 1.00 60.69 108 PRO A O 1
ATOM 880 N N . ASN A 1 109 ? 17.453 11.089 12.573 1.00 58.88 109 ASN A N 1
ATOM 881 C CA . ASN A 1 109 ? 18.756 11.748 12.605 1.00 58.88 109 ASN A CA 1
ATOM 882 C C . ASN A 1 109 ? 19.901 10.773 12.898 1.00 58.88 109 ASN A C 1
ATOM 884 O O . ASN A 1 109 ? 21.058 11.188 12.963 1.00 58.88 109 ASN A O 1
ATOM 888 N N . ILE A 1 110 ? 19.600 9.490 13.110 1.00 57.06 110 ILE A N 1
ATOM 889 C CA . ILE A 1 110 ? 20.635 8.485 13.309 1.00 57.06 110 ILE A CA 1
ATOM 890 C C . ILE A 1 110 ? 21.088 8.016 11.926 1.00 57.06 110 ILE A C 1
ATOM 892 O O . ILE A 1 110 ? 20.284 7.595 11.097 1.00 57.06 110 ILE A O 1
ATOM 896 N N . GLY A 1 111 ? 22.385 8.175 11.665 1.00 51.53 111 GLY A N 1
ATOM 897 C CA . GLY A 1 111 ? 22.956 8.078 10.328 1.00 51.53 111 GLY A CA 1
ATOM 898 C C . GLY A 1 111 ? 22.714 6.742 9.602 1.00 51.53 111 GLY A C 1
ATOM 899 O O . GLY A 1 111 ? 22.350 5.734 10.216 1.00 51.53 111 GLY A O 1
ATOM 900 N N . PRO A 1 112 ? 22.986 6.709 8.283 1.00 51.56 112 PRO A N 1
ATOM 901 C CA . PRO A 1 112 ? 22.577 5.640 7.366 1.00 51.56 112 PRO A CA 1
ATOM 902 C C . PRO A 1 112 ? 22.993 4.211 7.754 1.00 51.56 112 PRO A C 1
ATOM 904 O O . PRO A 1 112 ? 22.375 3.251 7.312 1.00 51.56 112 PRO A O 1
ATOM 907 N N . LEU A 1 113 ? 24.040 4.064 8.566 1.00 53.47 113 LEU A N 1
ATOM 908 C CA . LEU A 1 113 ? 24.661 2.779 8.895 1.00 53.47 113 LEU A CA 1
ATOM 909 C C . LEU A 1 113 ? 23.966 2.014 10.037 1.00 53.47 113 LEU A C 1
ATOM 911 O O . LEU A 1 113 ? 24.378 0.900 10.342 1.00 53.47 113 LEU A O 1
ATOM 915 N N . LEU A 1 114 ? 22.953 2.595 10.695 1.00 53.62 114 LEU A N 1
ATOM 916 C CA . LEU A 1 114 ? 22.370 2.024 11.921 1.00 53.62 114 LEU A CA 1
ATOM 917 C C . LEU A 1 114 ? 20.871 1.672 11.822 1.00 53.62 114 LEU A C 1
ATOM 919 O O . LEU A 1 114 ? 20.359 0.977 12.702 1.00 53.62 114 LEU A O 1
ATOM 923 N N . HIS A 1 115 ? 20.155 2.084 10.762 1.00 61.97 115 HIS A N 1
ATOM 924 C CA . HIS A 1 115 ? 18.690 1.934 10.682 1.00 61.97 115 HIS A CA 1
ATOM 925 C C . HIS A 1 115 ? 18.181 1.394 9.338 1.00 61.97 115 HIS A C 1
ATOM 927 O O . HIS A 1 115 ? 17.887 2.148 8.410 1.00 61.97 115 HIS A O 1
ATOM 933 N N . HIS A 1 116 ? 17.983 0.073 9.295 1.00 68.81 116 HIS A N 1
ATOM 934 C CA . HIS A 1 116 ? 17.346 -0.670 8.193 1.00 68.81 116 HIS A CA 1
ATOM 935 C C . HIS A 1 116 ? 15.877 -1.045 8.475 1.00 68.81 116 HIS A C 1
ATOM 937 O O . HIS A 1 116 ? 15.363 -2.007 7.915 1.00 68.81 116 HIS A O 1
ATOM 943 N N . HIS A 1 117 ? 15.213 -0.351 9.400 1.00 76.88 117 HIS A N 1
ATOM 944 C CA . HIS A 1 117 ? 13.874 -0.713 9.859 1.00 76.88 117 HIS A CA 1
ATOM 945 C C . HIS A 1 117 ? 13.024 0.519 10.136 1.00 76.88 117 HIS A C 1
ATOM 947 O O . HIS A 1 117 ? 13.536 1.520 10.643 1.00 76.88 117 HIS A O 1
ATOM 953 N N . ASP A 1 118 ? 11.730 0.376 9.889 1.00 86.81 118 ASP A N 1
ATOM 954 C CA . ASP A 1 118 ? 10.698 1.302 10.331 1.00 86.81 118 ASP A CA 1
ATOM 955 C C . ASP A 1 118 ? 9.834 0.662 11.427 1.00 86.81 118 ASP A C 1
ATOM 957 O O . ASP A 1 118 ? 10.115 -0.432 11.937 1.00 86.81 118 ASP A O 1
ATOM 961 N N . TYR A 1 119 ? 8.800 1.385 11.837 1.00 89.25 119 TYR A N 1
ATOM 962 C CA . TYR A 1 119 ? 7.811 0.972 12.819 1.00 89.25 119 TYR A CA 1
ATOM 963 C C . TYR A 1 119 ? 6.417 1.069 12.221 1.00 89.25 119 TYR A C 1
ATOM 965 O O . TYR A 1 119 ? 6.185 1.861 11.309 1.00 89.25 119 TYR A O 1
ATOM 973 N N . CYS A 1 120 ? 5.488 0.270 12.741 1.00 91.56 120 CYS A N 1
ATOM 974 C CA . CYS A 1 120 ? 4.113 0.248 12.262 1.00 91.56 120 CYS A CA 1
ATOM 975 C C . CYS A 1 120 ? 3.092 0.393 13.389 1.00 91.56 120 CYS A C 1
ATOM 977 O O . CYS A 1 120 ? 3.189 -0.242 14.443 1.00 91.56 120 CYS A O 1
ATOM 979 N N . GLU A 1 121 ? 2.043 1.154 13.095 1.00 92.50 121 GLU A N 1
ATOM 980 C CA . GLU A 1 121 ? 0.793 1.193 13.843 1.00 92.50 121 GLU A CA 1
ATOM 981 C C . GLU A 1 121 ? -0.397 0.976 12.914 1.00 92.50 121 GLU A C 1
ATOM 983 O O . GLU A 1 121 ? -0.413 1.440 11.774 1.00 92.50 121 GLU A O 1
ATOM 988 N N . ILE A 1 122 ? -1.421 0.287 13.408 1.00 94.00 122 ILE A N 1
ATOM 989 C CA . ILE A 1 122 ? -2.636 0.002 12.648 1.00 94.00 122 ILE A CA 1
ATOM 990 C C . ILE A 1 122 ? -3.844 0.508 13.423 1.00 94.00 122 ILE A C 1
ATOM 992 O O . ILE A 1 122 ? -4.119 0.093 14.548 1.00 94.00 122 ILE A O 1
ATOM 996 N N . PHE A 1 123 ? -4.618 1.380 12.797 1.00 91.88 123 PHE A N 1
ATOM 997 C CA . PHE A 1 123 ? -5.923 1.786 13.282 1.00 91.88 123 PHE A CA 1
ATOM 998 C C . PHE A 1 123 ? -7.017 1.023 12.544 1.00 91.88 123 PHE A C 1
ATOM 1000 O O . PHE A 1 123 ? -7.133 1.096 11.324 1.00 91.88 123 PHE A O 1
ATOM 1007 N N . THR A 1 124 ? -7.873 0.322 13.285 1.00 91.50 124 THR A N 1
ATOM 1008 C CA . THR A 1 124 ? -9.062 -0.326 12.720 1.00 91.50 124 THR A CA 1
ATOM 1009 C C . THR A 1 124 ? -10.288 0.546 12.958 1.00 91.50 124 THR A C 1
ATOM 1011 O O . THR A 1 124 ? -10.669 0.797 14.104 1.00 91.50 124 THR A O 1
ATOM 1014 N N . LEU A 1 125 ? -10.959 0.951 11.881 1.00 88.19 125 LEU A N 1
ATOM 1015 C CA . LEU A 1 125 ? -12.186 1.729 11.955 1.00 88.19 125 LEU A CA 1
ATOM 1016 C C . LEU A 1 125 ? -13.313 0.871 12.548 1.00 88.19 125 LEU A C 1
ATOM 1018 O O . LEU A 1 125 ? -13.690 -0.175 12.016 1.00 88.19 125 LEU A O 1
ATOM 1022 N N . ARG A 1 126 ? -13.855 1.325 13.678 1.00 83.81 126 ARG A N 1
ATOM 1023 C CA . ARG A 1 126 ? -14.969 0.696 14.404 1.00 83.81 126 ARG A CA 1
ATOM 1024 C C . ARG A 1 126 ? -16.088 1.709 14.602 1.00 83.81 126 ARG A C 1
ATOM 1026 O O . ARG A 1 126 ? -15.818 2.906 14.649 1.00 83.81 126 ARG A O 1
ATOM 1033 N N . SER A 1 127 ? -17.319 1.243 14.807 1.00 76.38 127 SER A N 1
ATOM 1034 C CA . SER A 1 127 ? -18.456 2.123 15.124 1.00 76.38 127 SER A CA 1
ATOM 1035 C C . SER A 1 127 ? -18.252 2.912 16.423 1.00 76.38 127 SER A C 1
ATOM 1037 O O . SER A 1 127 ? -18.801 3.994 16.583 1.00 76.38 127 SER A O 1
ATOM 1039 N N . ASN A 1 128 ? -17.435 2.391 17.345 1.00 73.25 128 ASN A N 1
ATOM 1040 C CA . ASN A 1 128 ? -17.057 3.107 18.558 1.00 73.25 128 ASN A CA 1
ATOM 1041 C C . ASN A 1 128 ? -16.184 4.336 18.205 1.00 73.25 128 ASN A C 1
ATOM 1043 O O . ASN A 1 128 ? -15.179 4.177 17.498 1.00 73.25 128 ASN A O 1
ATOM 1047 N N . PRO A 1 129 ? -16.523 5.542 18.705 1.00 68.44 129 PRO A N 1
ATOM 1048 C CA . PRO A 1 129 ? -15.764 6.761 18.439 1.00 68.44 129 PRO A CA 1
ATOM 1049 C C . PRO A 1 129 ? -14.366 6.768 19.069 1.00 68.44 129 PRO A C 1
ATOM 1051 O O . PRO A 1 129 ? -13.508 7.508 18.587 1.00 68.44 129 PRO A O 1
ATOM 1054 N N . LYS A 1 130 ? -14.093 5.927 20.080 1.00 73.19 130 LYS A N 1
ATOM 1055 C CA . LYS A 1 130 ? -12.756 5.803 20.677 1.00 73.19 130 LYS A CA 1
ATOM 1056 C C . LYS A 1 130 ? -11.723 5.443 19.609 1.00 73.19 130 LYS A C 1
ATOM 1058 O O . LYS A 1 130 ? -11.903 4.486 18.852 1.00 73.19 130 LYS A O 1
ATOM 1063 N N . VAL A 1 131 ? -10.652 6.228 19.560 1.00 73.94 131 VAL A N 1
ATOM 1064 C CA . VAL A 1 131 ? -9.525 6.025 18.650 1.00 73.94 131 VAL A CA 1
ATOM 1065 C C . VAL A 1 131 ? -8.444 5.269 19.414 1.00 73.94 131 VAL A C 1
ATOM 1067 O O . VAL A 1 131 ? -7.982 5.751 20.441 1.00 73.94 131 VAL A O 1
ATOM 1070 N N . PHE A 1 132 ? -8.085 4.073 18.950 1.00 80.81 132 PHE A N 1
ATOM 1071 C CA . PHE A 1 132 ? -6.986 3.291 19.512 1.00 80.81 132 PHE A CA 1
ATOM 1072 C C . PHE A 1 132 ? -6.140 2.744 18.367 1.00 80.81 132 PHE A C 1
ATOM 1074 O O . PHE A 1 132 ? -6.625 1.938 17.567 1.00 80.81 132 PHE A O 1
ATOM 1081 N N . TRP A 1 133 ? -4.904 3.225 18.280 1.00 88.25 133 TRP A N 1
ATOM 1082 C CA . TRP A 1 133 ? -3.895 2.714 17.362 1.00 88.25 133 TRP A CA 1
ATOM 1083 C C . TRP A 1 133 ? -3.261 1.466 17.971 1.00 88.25 133 TRP A C 1
ATOM 1085 O O . TRP A 1 133 ? -2.849 1.478 19.128 1.00 88.25 133 TRP A O 1
ATOM 1095 N N . ASN A 1 134 ? -3.220 0.375 17.208 1.00 89.81 134 ASN A N 1
ATOM 1096 C CA . ASN A 1 134 ? -2.529 -0.842 17.607 1.00 89.81 134 ASN A CA 1
ATOM 1097 C C . ASN A 1 134 ? -1.062 -0.741 17.186 1.00 89.81 134 ASN A C 1
ATOM 1099 O O . ASN A 1 134 ? -0.770 -0.734 15.990 1.00 89.81 134 ASN A O 1
ATOM 1103 N N . TYR A 1 135 ? -0.154 -0.657 18.153 1.00 89.00 135 TYR A N 1
ATOM 1104 C CA . TYR A 1 135 ? 1.279 -0.638 17.886 1.00 89.00 135 TYR A CA 1
ATOM 1105 C C . TYR A 1 135 ? 1.780 -2.042 17.555 1.00 89.00 135 TYR A C 1
ATOM 1107 O O . TYR A 1 135 ? 1.802 -2.922 18.412 1.00 89.00 135 TYR A O 1
ATOM 1115 N N . ILE A 1 136 ? 2.171 -2.240 16.294 1.00 89.06 136 ILE A N 1
ATOM 1116 C CA . ILE A 1 136 ? 2.740 -3.500 15.797 1.00 89.06 136 ILE A CA 1
ATOM 1117 C C . ILE A 1 136 ? 4.229 -3.577 16.145 1.00 89.06 136 ILE A C 1
ATOM 1119 O O . ILE A 1 136 ? 4.758 -4.654 16.411 1.00 89.06 136 ILE A O 1
ATOM 1123 N N . GLY A 1 137 ? 4.900 -2.424 16.197 1.00 85.06 137 GLY A N 1
ATOM 1124 C CA . GLY A 1 137 ? 6.305 -2.324 16.562 1.00 85.06 137 GLY A CA 1
ATOM 1125 C C . GLY A 1 137 ? 7.244 -2.302 15.368 1.00 85.06 137 GLY A C 1
ATOM 1126 O O . GLY A 1 137 ? 6.887 -1.848 14.280 1.00 85.06 137 GLY A O 1
ATOM 1127 N N . LYS A 1 138 ? 8.481 -2.729 15.621 1.00 88.19 138 LYS A N 1
ATOM 1128 C CA . LYS A 1 138 ? 9.582 -2.725 14.658 1.00 88.19 138 LYS A CA 1
ATOM 1129 C C . LYS A 1 138 ? 9.315 -3.731 13.541 1.00 88.19 138 LYS A C 1
ATOM 1131 O O . LYS A 1 138 ? 9.086 -4.907 13.815 1.00 88.19 138 LYS A O 1
ATOM 1136 N N . ILE A 1 139 ? 9.439 -3.285 12.299 1.00 87.81 139 ILE A N 1
ATOM 1137 C CA . ILE A 1 139 ? 9.315 -4.130 11.109 1.00 87.81 139 ILE A CA 1
ATOM 1138 C C . ILE A 1 139 ? 10.677 -4.262 10.425 1.00 87.81 139 ILE A C 1
ATOM 1140 O O . ILE A 1 139 ? 11.426 -3.288 10.378 1.00 87.81 139 ILE A O 1
ATOM 1144 N N . PRO A 1 140 ? 11.049 -5.443 9.903 1.00 84.81 140 PRO A N 1
ATOM 1145 C CA . PRO A 1 140 ? 12.387 -5.695 9.359 1.00 84.81 140 PRO A CA 1
ATOM 1146 C C . PRO A 1 140 ? 12.589 -5.080 7.962 1.00 84.81 140 PRO A C 1
ATOM 1148 O O . PRO A 1 140 ? 13.363 -5.596 7.163 1.00 84.81 140 PRO A O 1
ATOM 1151 N N . TYR A 1 141 ? 11.883 -3.990 7.660 1.00 86.19 141 TYR A N 1
ATOM 1152 C CA . TYR A 1 141 ? 11.886 -3.327 6.368 1.00 86.19 141 TYR A CA 1
ATOM 1153 C C . TYR A 1 141 ? 11.921 -1.815 6.552 1.00 86.19 141 TYR A C 1
ATOM 1155 O O . TYR A 1 141 ? 11.326 -1.280 7.490 1.00 86.19 141 TYR A O 1
ATOM 1163 N N . LYS A 1 142 ? 12.585 -1.143 5.615 1.00 85.94 142 LYS A N 1
ATOM 1164 C CA . LYS A 1 142 ? 12.538 0.310 5.444 1.00 85.94 142 LYS A CA 1
ATOM 1165 C C . LYS A 1 142 ? 11.746 0.692 4.197 1.00 85.94 142 LYS A C 1
ATOM 1167 O O . LYS A 1 142 ? 11.971 0.099 3.142 1.00 85.94 142 LYS A O 1
ATOM 1172 N N . PHE A 1 143 ? 10.831 1.640 4.313 1.00 86.88 143 PHE A N 1
ATOM 1173 C CA . PHE A 1 143 ? 9.858 1.964 3.271 1.00 86.88 143 PHE A CA 1
ATOM 1174 C C . PHE A 1 143 ? 10.347 3.134 2.419 1.00 86.88 143 PHE A C 1
ATOM 1176 O O . PHE A 1 143 ? 10.913 4.093 2.941 1.00 86.88 143 PHE A O 1
ATOM 1183 N N . ASP A 1 144 ? 10.106 3.069 1.109 1.00 84.69 144 ASP A N 1
ATOM 1184 C CA . ASP A 1 144 ? 10.264 4.229 0.235 1.00 84.69 144 ASP A CA 1
ATOM 1185 C C . ASP A 1 144 ? 9.079 5.183 0.425 1.00 84.69 144 ASP A C 1
ATOM 1187 O O . ASP A 1 144 ? 8.015 5.019 -0.172 1.00 84.69 144 ASP A O 1
ATOM 1191 N N . VAL A 1 145 ? 9.285 6.209 1.250 1.00 77.81 145 VAL A N 1
ATOM 1192 C CA . VAL A 1 145 ? 8.279 7.242 1.535 1.00 77.81 145 VAL A CA 1
ATOM 1193 C C . VAL A 1 145 ? 8.017 8.185 0.352 1.00 77.81 145 VAL A C 1
ATOM 1195 O O . VAL A 1 145 ? 7.070 8.969 0.404 1.00 77.81 145 VAL A O 1
ATOM 1198 N N . SER A 1 146 ? 8.831 8.133 -0.712 1.00 77.75 146 SER A N 1
ATOM 1199 C CA . SER A 1 146 ? 8.636 8.956 -1.913 1.00 77.75 146 SER A CA 1
ATOM 1200 C C . SER A 1 146 ? 7.608 8.368 -2.883 1.00 77.75 146 SER A C 1
ATOM 1202 O O . SER A 1 146 ? 7.018 9.103 -3.678 1.00 77.75 146 SER A O 1
ATOM 1204 N N . SER A 1 147 ? 7.336 7.065 -2.775 1.00 83.25 147 SER A N 1
ATOM 1205 C CA . SER A 1 147 ? 6.387 6.346 -3.621 1.00 83.25 147 SER A CA 1
ATOM 1206 C C . SER A 1 147 ? 5.093 6.041 -2.856 1.00 83.25 147 SER A C 1
ATOM 1208 O O . SER A 1 147 ? 5.141 5.469 -1.765 1.00 83.25 147 SER A O 1
ATOM 1210 N N . PRO A 1 148 ? 3.901 6.368 -3.392 1.00 86.06 148 PRO A N 1
ATOM 1211 C CA . PRO A 1 148 ? 2.643 6.051 -2.725 1.00 86.06 148 PRO A CA 1
ATOM 1212 C C . PRO A 1 148 ? 2.420 4.535 -2.645 1.00 86.06 148 PRO A C 1
ATOM 1214 O O . PRO A 1 148 ? 2.801 3.776 -3.534 1.00 86.06 148 PRO A O 1
ATOM 1217 N N . CYS A 1 149 ? 1.756 4.101 -1.577 1.00 92.44 149 CYS A N 1
ATOM 1218 C CA . CYS A 1 149 ? 1.376 2.711 -1.391 1.00 92.44 149 CYS A CA 1
ATOM 1219 C C . CYS A 1 149 ? 0.127 2.387 -2.203 1.00 92.44 149 CYS A C 1
ATOM 1221 O O . CYS A 1 149 ? -0.653 3.282 -2.536 1.00 92.44 149 CYS A O 1
ATOM 1223 N N . VAL A 1 150 ? -0.128 1.106 -2.447 1.00 94.06 150 VAL A N 1
ATOM 1224 C CA . VAL A 1 150 ? -1.349 0.661 -3.125 1.00 94.06 150 VAL A CA 1
ATOM 1225 C C . VAL A 1 150 ? -2.076 -0.395 -2.307 1.00 94.06 150 VAL A C 1
ATOM 1227 O O . VAL A 1 150 ? -1.460 -1.314 -1.779 1.00 94.06 150 VAL A O 1
ATOM 1230 N N . TYR A 1 151 ? -3.395 -0.256 -2.189 1.00 95.12 151 TYR A N 1
ATOM 1231 C CA . TYR A 1 151 ? -4.263 -1.290 -1.635 1.00 95.12 151 TYR A CA 1
ATOM 1232 C C . TYR A 1 151 ? -4.796 -2.177 -2.759 1.00 95.12 151 TYR A C 1
ATOM 1234 O O . TYR A 1 151 ? -5.381 -1.673 -3.721 1.00 95.12 151 TYR A O 1
ATOM 1242 N N . VAL A 1 152 ? -4.622 -3.488 -2.617 1.00 94.12 152 VAL A N 1
ATOM 1243 C CA . VAL A 1 152 ? -5.148 -4.498 -3.535 1.00 94.12 152 VAL A CA 1
ATOM 1244 C C . VAL A 1 152 ? -5.568 -5.719 -2.728 1.00 94.12 152 VAL A C 1
ATOM 1246 O O . VAL A 1 152 ? -4.773 -6.245 -1.958 1.00 94.12 152 VAL A O 1
ATOM 1249 N N . ASP A 1 153 ? -6.809 -6.170 -2.916 1.00 92.56 153 ASP A N 1
ATOM 1250 C CA . ASP A 1 153 ? -7.291 -7.486 -2.469 1.00 92.56 153 ASP A CA 1
ATOM 1251 C C . ASP A 1 153 ? -6.951 -7.846 -1.009 1.00 92.56 153 ASP A C 1
ATOM 1253 O O . ASP A 1 153 ? -6.420 -8.906 -0.695 1.00 92.56 153 ASP A O 1
ATOM 1257 N N . GLY A 1 154 ? -7.223 -6.923 -0.083 1.00 94.56 154 GLY A N 1
ATOM 1258 C CA . GLY A 1 154 ? -6.980 -7.164 1.343 1.00 94.56 154 GLY A CA 1
ATOM 1259 C C . GLY A 1 154 ? -5.547 -6.933 1.815 1.00 94.56 154 GLY A C 1
ATOM 1260 O O . GLY A 1 154 ? -5.294 -7.044 3.014 1.00 94.56 154 GLY A O 1
ATOM 1261 N N . ALA A 1 155 ? -4.637 -6.545 0.926 1.00 95.75 155 ALA A N 1
ATOM 1262 C CA . ALA A 1 155 ? -3.260 -6.223 1.256 1.00 95.75 155 ALA A CA 1
ATOM 1263 C C . ALA A 1 155 ? -2.884 -4.795 0.844 1.00 95.75 155 ALA A C 1
ATOM 1265 O O . ALA A 1 155 ? -3.499 -4.188 -0.037 1.00 95.75 155 ALA A O 1
ATOM 1266 N N . ILE A 1 156 ? -1.871 -4.241 1.508 1.00 95.88 156 ILE A N 1
ATOM 1267 C CA . ILE A 1 156 ? -1.253 -2.968 1.122 1.00 95.88 156 ILE A CA 1
ATOM 1268 C C . ILE A 1 156 ? 0.194 -3.229 0.720 1.00 95.88 156 ILE A C 1
ATOM 1270 O O . ILE A 1 156 ? 0.883 -4.019 1.366 1.00 95.88 156 ILE A O 1
ATOM 1274 N N . TYR A 1 157 ? 0.630 -2.561 -0.344 1.00 95.12 157 TYR A N 1
ATOM 1275 C CA . TYR A 1 157 ? 1.935 -2.746 -0.952 1.00 95.12 157 TYR A CA 1
ATOM 1276 C C . TYR A 1 157 ? 2.720 -1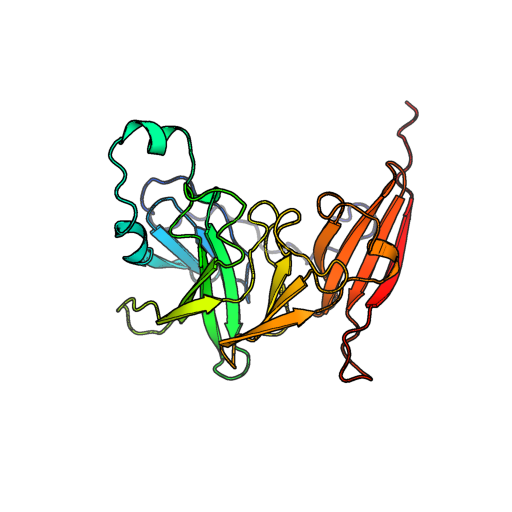.441 -1.000 1.00 95.12 157 TYR A C 1
ATOM 1278 O O . TYR A 1 157 ? 2.168 -0.384 -1.320 1.00 95.12 157 TYR A O 1
ATOM 1286 N N . TRP A 1 158 ? 4.017 -1.544 -0.733 1.00 93.94 158 TRP A N 1
ATOM 1287 C CA . TRP A 1 158 ? 4.986 -0.452 -0.787 1.00 93.94 158 TRP A CA 1
ATOM 1288 C C . TRP A 1 158 ? 6.252 -0.901 -1.498 1.00 93.94 158 TRP A C 1
ATOM 1290 O O . TRP A 1 158 ? 6.555 -2.093 -1.533 1.00 93.94 158 TRP A O 1
ATOM 1300 N N . PHE A 1 159 ? 7.036 0.055 -1.987 1.00 90.94 159 PHE A N 1
ATOM 1301 C CA . PHE A 1 159 ? 8.436 -0.213 -2.278 1.00 90.94 159 PHE A CA 1
ATOM 1302 C C . PHE A 1 159 ? 9.279 -0.135 -1.008 1.00 90.94 159 PHE A C 1
ATOM 1304 O O . PHE A 1 159 ? 9.022 0.648 -0.091 1.00 90.94 159 PHE A O 1
ATOM 1311 N N . THR A 1 160 ? 10.317 -0.955 -0.977 1.00 87.25 160 THR A N 1
ATOM 1312 C CA . THR A 1 160 ? 11.429 -0.808 -0.052 1.00 87.25 160 THR A CA 1
ATOM 1313 C C . THR A 1 160 ? 12.280 0.412 -0.414 1.00 87.25 160 THR A C 1
ATOM 1315 O O . THR A 1 160 ? 12.379 0.783 -1.586 1.00 87.25 160 THR A O 1
ATOM 1318 N N . ASP A 1 161 ? 12.991 0.983 0.554 1.00 81.06 161 ASP A N 1
ATOM 1319 C CA . ASP A 1 161 ? 13.951 2.069 0.311 1.00 81.06 161 ASP A CA 1
ATOM 1320 C C . ASP A 1 161 ? 15.193 1.606 -0.485 1.00 81.06 161 ASP A C 1
ATOM 1322 O O . ASP A 1 161 ? 15.800 0.572 -0.187 1.00 81.06 161 ASP A O 1
ATOM 1326 N N . ASP A 1 162 ? 15.556 2.342 -1.543 1.00 74.38 162 ASP A N 1
ATOM 1327 C CA . ASP A 1 162 ? 16.634 2.001 -2.498 1.00 74.38 162 ASP A CA 1
ATOM 1328 C C . ASP A 1 162 ? 18.040 1.938 -1.884 1.00 74.38 162 ASP A C 1
ATOM 1330 O O . ASP A 1 162 ? 18.906 1.221 -2.383 1.00 74.38 162 ASP A O 1
ATOM 1334 N N . ILE A 1 163 ? 18.272 2.673 -0.800 1.00 72.44 163 ILE A N 1
ATOM 1335 C CA . ILE A 1 163 ? 19.582 2.848 -0.172 1.00 72.44 163 ILE A CA 1
ATOM 1336 C C . ILE A 1 163 ? 19.827 1.761 0.876 1.00 72.44 163 ILE A C 1
ATOM 1338 O O . ILE A 1 163 ? 20.945 1.266 1.012 1.00 72.44 163 ILE A O 1
ATOM 1342 N N . TYR A 1 164 ? 18.794 1.393 1.636 1.00 68.25 164 TYR A N 1
ATOM 1343 C CA . TYR A 1 164 ? 18.958 0.584 2.851 1.00 68.25 164 TYR A CA 1
ATOM 1344 C C . TYR A 1 164 ? 18.678 -0.906 2.677 1.00 68.25 164 TYR A C 1
ATOM 1346 O O . TYR A 1 164 ? 18.887 -1.664 3.628 1.00 68.25 164 TYR A O 1
ATOM 1354 N N . HIS A 1 165 ? 18.211 -1.332 1.505 1.00 67.19 165 HIS A N 1
ATOM 1355 C CA . HIS A 1 165 ? 17.889 -2.732 1.236 1.00 67.19 165 HIS A CA 1
ATOM 1356 C C . HIS A 1 165 ? 19.016 -3.443 0.495 1.00 67.19 165 HIS A C 1
ATOM 1358 O O . HIS A 1 165 ? 19.382 -3.069 -0.617 1.00 67.19 165 HIS A O 1
ATOM 1364 N N . LEU A 1 166 ? 19.558 -4.480 1.141 1.00 60.28 166 LEU A N 1
ATOM 1365 C CA . LEU A 1 166 ? 20.672 -5.283 0.632 1.00 60.28 166 LEU A CA 1
ATOM 1366 C C . LEU A 1 166 ? 20.225 -6.269 -0.458 1.00 60.28 166 LEU A C 1
ATOM 1368 O O . LEU A 1 166 ? 20.960 -6.484 -1.421 1.00 60.28 166 LEU A O 1
ATOM 1372 N N . GLU A 1 167 ? 19.022 -6.835 -0.322 1.00 70.19 167 GLU A N 1
ATOM 1373 C CA . GLU A 1 167 ? 18.447 -7.765 -1.294 1.00 70.19 167 GLU A CA 1
ATOM 1374 C C . GLU A 1 167 ? 17.761 -6.977 -2.414 1.00 70.19 167 GLU A C 1
ATOM 1376 O O . GLU A 1 167 ? 16.749 -6.305 -2.208 1.00 70.19 167 GLU A O 1
ATOM 1381 N N . LYS A 1 168 ? 18.328 -7.027 -3.622 1.00 70.81 168 LYS A N 1
ATOM 1382 C CA . LYS A 1 168 ? 17.816 -6.246 -4.760 1.00 70.81 168 LYS A CA 1
ATOM 1383 C C . LYS A 1 168 ? 16.626 -6.894 -5.451 1.00 70.81 168 LYS A C 1
ATOM 1385 O O . LYS A 1 168 ? 16.011 -6.241 -6.286 1.00 70.81 168 LYS A O 1
ATOM 1390 N N . THR A 1 169 ? 16.319 -8.152 -5.144 1.00 70.88 169 THR A N 1
ATOM 1391 C CA . THR A 1 169 ? 15.241 -8.885 -5.811 1.00 70.88 169 THR A CA 1
ATOM 1392 C C . THR A 1 169 ? 13.910 -8.780 -5.081 1.00 70.88 169 THR A C 1
ATOM 1394 O O . THR A 1 169 ? 12.886 -8.730 -5.754 1.00 70.88 169 THR A O 1
ATOM 1397 N N . GLU A 1 170 ? 13.898 -8.678 -3.748 1.00 77.44 170 GLU A N 1
ATOM 1398 C CA . GLU A 1 170 ? 12.685 -8.622 -2.914 1.00 77.44 170 GLU A CA 1
ATOM 1399 C C . GLU A 1 170 ? 12.367 -7.205 -2.418 1.00 77.44 170 GLU A C 1
ATOM 1401 O O . GLU A 1 170 ? 12.502 -6.876 -1.242 1.00 77.44 170 GLU A O 1
ATOM 1406 N N . VAL A 1 171 ? 11.961 -6.339 -3.345 1.00 85.38 171 VAL A N 1
ATOM 1407 C CA . VAL A 1 171 ? 11.876 -4.885 -3.100 1.00 85.38 171 VAL A CA 1
ATOM 1408 C C . VAL A 1 171 ? 10.456 -4.359 -2.897 1.00 85.38 171 VAL A C 1
ATOM 1410 O O . VAL A 1 171 ? 10.244 -3.148 -2.833 1.00 85.38 171 VAL A O 1
ATOM 1413 N N . ILE A 1 172 ? 9.461 -5.243 -2.846 1.00 92.25 172 ILE A N 1
ATOM 1414 C CA . ILE A 1 172 ? 8.069 -4.870 -2.592 1.00 92.25 172 ILE A CA 1
ATOM 1415 C C . ILE A 1 172 ? 7.674 -5.438 -1.233 1.00 92.25 172 ILE A C 1
ATOM 1417 O O . ILE A 1 172 ? 7.820 -6.630 -0.981 1.00 92.25 172 ILE A O 1
ATOM 1421 N N . ILE A 1 173 ? 7.168 -4.584 -0.352 1.00 93.00 173 ILE A N 1
ATOM 1422 C CA . ILE A 1 173 ? 6.667 -4.972 0.965 1.00 93.00 173 ILE A CA 1
ATOM 1423 C C . ILE A 1 173 ? 5.162 -5.143 0.849 1.00 93.00 173 ILE A C 1
ATOM 1425 O O . ILE A 1 173 ? 4.474 -4.217 0.426 1.00 93.00 173 ILE A O 1
ATOM 1429 N N . MET A 1 174 ? 4.651 -6.295 1.263 1.00 94.31 174 MET A N 1
ATOM 1430 C CA . MET A 1 174 ? 3.227 -6.571 1.388 1.00 94.31 174 MET A CA 1
ATOM 1431 C C . MET A 1 174 ? 2.847 -6.652 2.865 1.00 94.31 174 MET A C 1
ATOM 1433 O O . MET A 1 174 ? 3.496 -7.356 3.636 1.00 94.31 174 MET A O 1
ATOM 1437 N N . LEU A 1 175 ? 1.756 -5.991 3.240 1.00 95.75 175 LEU A N 1
ATOM 1438 C CA . LEU A 1 175 ? 1.062 -6.209 4.505 1.00 95.75 175 LEU A CA 1
ATOM 1439 C C . LEU A 1 175 ? -0.282 -6.882 4.241 1.00 95.75 175 LEU A C 1
ATOM 1441 O O . LEU A 1 175 ? -1.163 -6.268 3.638 1.00 95.75 175 LEU A O 1
ATOM 1445 N N . ASP A 1 176 ? -0.459 -8.099 4.747 1.00 95.38 176 ASP A N 1
ATOM 1446 C CA . ASP A 1 176 ? -1.776 -8.734 4.834 1.00 95.38 176 ASP A CA 1
ATOM 1447 C C . ASP A 1 176 ? -2.587 -8.047 5.945 1.00 95.38 176 ASP A C 1
ATOM 1449 O O . ASP A 1 176 ? -2.195 -8.077 7.116 1.00 95.38 176 ASP A O 1
ATOM 1453 N N . LEU A 1 177 ? -3.712 -7.409 5.603 1.00 95.75 177 LEU A N 1
ATOM 1454 C CA . LEU A 1 177 ? -4.503 -6.663 6.586 1.00 95.75 177 LEU A CA 1
ATOM 1455 C C . LEU A 1 177 ? -5.307 -7.558 7.527 1.00 95.75 177 LEU A C 1
ATOM 1457 O O . LEU A 1 177 ? -5.711 -7.075 8.581 1.00 95.75 177 LEU A O 1
ATOM 1461 N N . ASN A 1 178 ? -5.571 -8.814 7.179 1.00 95.31 178 ASN A N 1
ATOM 1462 C CA . ASN A 1 178 ? -6.253 -9.755 8.064 1.00 95.31 178 ASN A CA 1
ATOM 1463 C C . ASN A 1 178 ? -5.277 -10.308 9.110 1.00 95.31 178 ASN A C 1
ATOM 1465 O O . ASN A 1 178 ? -5.542 -10.244 10.309 1.00 95.31 178 ASN A O 1
ATOM 1469 N N . MET A 1 179 ? -4.129 -10.811 8.655 1.00 94.44 179 MET A N 1
ATOM 1470 C CA . MET A 1 179 ? -3.102 -11.393 9.517 1.00 94.44 179 MET A CA 1
ATOM 1471 C C . MET A 1 179 ? -2.253 -10.340 10.236 1.00 94.44 179 MET A C 1
ATOM 1473 O O . MET A 1 179 ? -1.577 -10.684 11.203 1.00 94.44 179 MET A O 1
ATOM 1477 N N . GLU A 1 180 ? -2.262 -9.092 9.757 1.00 95.12 180 GLU A N 1
ATOM 1478 C CA . GLU A 1 180 ? -1.373 -8.006 10.197 1.00 95.12 180 GLU A CA 1
ATOM 1479 C C . GLU A 1 180 ? 0.111 -8.413 10.111 1.00 95.12 180 GLU A C 1
ATOM 1481 O O . GLU A 1 180 ? 0.923 -8.084 10.975 1.00 95.12 180 GLU A O 1
ATOM 1486 N N . LYS A 1 181 ? 0.466 -9.163 9.057 1.00 93.19 181 LYS A N 1
ATOM 1487 C CA . LYS A 1 181 ? 1.823 -9.670 8.820 1.00 93.19 181 LYS A CA 1
ATOM 1488 C C . LYS A 1 181 ? 2.443 -9.064 7.576 1.00 93.19 181 LYS A C 1
ATOM 1490 O O . LYS A 1 181 ? 1.807 -8.977 6.526 1.00 93.19 181 LYS A O 1
ATOM 1495 N N . PHE A 1 182 ? 3.712 -8.705 7.718 1.00 92.62 182 PHE A N 1
ATOM 1496 C CA . PHE A 1 182 ? 4.541 -8.221 6.631 1.00 92.62 182 PHE A CA 1
ATOM 1497 C C . PHE A 1 182 ? 5.279 -9.374 5.960 1.00 92.62 182 PHE A C 1
ATOM 1499 O O . PHE A 1 182 ? 5.732 -10.300 6.633 1.00 92.62 182 PHE A O 1
ATOM 1506 N N . GLN A 1 183 ? 5.448 -9.265 4.650 1.00 90.75 183 GLN A N 1
ATOM 1507 C CA . GLN A 1 183 ? 6.367 -10.086 3.875 1.00 90.75 183 GLN A CA 1
ATOM 1508 C C . GLN A 1 183 ? 6.991 -9.250 2.760 1.00 90.75 183 GLN A C 1
ATOM 1510 O O . GLN A 1 183 ? 6.360 -8.328 2.238 1.00 90.75 183 GLN A O 1
ATOM 1515 N N . SER A 1 184 ? 8.220 -9.581 2.387 1.00 89.81 184 SER A N 1
ATOM 1516 C CA . SER A 1 184 ? 8.842 -9.087 1.165 1.00 89.81 184 SER A CA 1
ATOM 1517 C C . SER A 1 184 ? 8.454 -9.993 0.002 1.00 89.81 184 SER A C 1
ATOM 1519 O O . SER A 1 184 ? 8.314 -11.205 0.160 1.00 89.81 184 SER A O 1
ATOM 1521 N N . ILE A 1 185 ? 8.234 -9.397 -1.164 1.00 90.50 185 ILE A N 1
ATOM 1522 C CA . ILE A 1 185 ? 7.954 -10.114 -2.404 1.00 90.50 185 ILE A CA 1
ATOM 1523 C C . ILE A 1 185 ? 8.854 -9.579 -3.521 1.00 90.50 185 ILE A C 1
ATOM 1525 O O . ILE A 1 185 ? 9.238 -8.399 -3.506 1.00 90.50 185 ILE A O 1
ATOM 1529 N N . PRO A 1 186 ? 9.199 -10.421 -4.506 1.00 89.25 186 PRO A N 1
ATOM 1530 C CA . PRO A 1 186 ? 9.998 -9.989 -5.630 1.00 89.25 186 PRO A CA 1
ATOM 1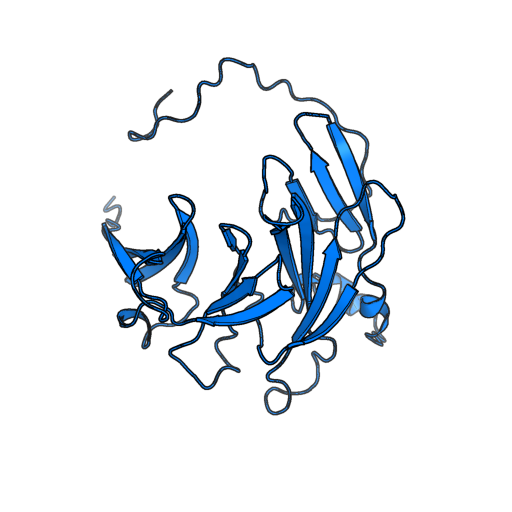531 C C . PRO A 1 186 ? 9.248 -9.024 -6.542 1.00 89.25 186 PRO A C 1
ATOM 1533 O O . PRO A 1 186 ? 8.028 -9.091 -6.692 1.00 89.25 186 PRO A O 1
ATOM 1536 N N . HIS A 1 187 ? 10.002 -8.155 -7.205 1.00 86.44 187 HIS A N 1
ATOM 1537 C CA . HIS A 1 187 ? 9.533 -7.412 -8.374 1.00 86.44 187 HIS A CA 1
ATOM 1538 C C . HIS A 1 187 ? 9.735 -8.268 -9.657 1.00 86.44 187 HIS A C 1
ATOM 1540 O O . HIS A 1 187 ? 10.414 -9.297 -9.604 1.00 86.44 187 HIS A O 1
ATOM 1546 N N . PRO A 1 188 ? 9.235 -7.864 -10.845 1.00 86.12 188 PRO A N 1
ATOM 1547 C CA . PRO A 1 188 ? 9.512 -8.587 -12.094 1.00 86.12 188 PRO A CA 1
ATOM 1548 C C . PRO A 1 188 ? 11.022 -8.684 -12.375 1.00 86.12 188 PRO A C 1
ATOM 1550 O O . PRO A 1 188 ? 11.710 -7.665 -12.347 1.00 86.12 188 PRO A O 1
ATOM 1553 N N . SER A 1 189 ? 11.559 -9.872 -12.668 1.00 79.06 189 SER A N 1
ATOM 1554 C CA . SER A 1 189 ? 13.017 -10.135 -12.719 1.00 79.06 189 SER A CA 1
ATOM 1555 C C . SER A 1 189 ? 13.813 -9.215 -13.661 1.00 79.06 189 SER A C 1
ATOM 1557 O O . SER A 1 189 ? 14.947 -8.840 -13.370 1.00 79.06 189 SER A O 1
ATOM 1559 N N . CYS A 1 190 ? 13.215 -8.758 -14.762 1.00 69.62 190 CYS A N 1
ATOM 1560 C CA . CYS A 1 190 ? 13.835 -7.801 -15.686 1.00 69.62 190 CYS A CA 1
ATOM 1561 C C . CYS A 1 190 ? 14.094 -6.409 -15.078 1.00 69.62 190 CYS A C 1
ATOM 1563 O O . CYS A 1 190 ? 14.786 -5.585 -15.682 1.00 69.62 190 CYS A O 1
ATOM 1565 N N . CYS A 1 191 ? 13.530 -6.115 -13.907 1.00 75.50 191 CYS A N 1
ATOM 1566 C CA . CYS A 1 191 ? 13.676 -4.831 -13.236 1.00 75.50 191 CYS A CA 1
ATOM 1567 C C . CYS A 1 191 ? 14.875 -4.780 -12.269 1.00 75.50 191 CYS A C 1
ATOM 1569 O O . CYS A 1 191 ? 15.175 -3.695 -11.783 1.00 75.50 191 CYS A O 1
ATOM 1571 N N . SER A 1 192 ? 15.611 -5.880 -12.033 1.00 73.88 192 SER A N 1
ATOM 1572 C CA . SER A 1 192 ? 16.623 -5.960 -10.952 1.00 73.88 192 SER A CA 1
ATOM 1573 C C . SER A 1 192 ? 17.803 -4.996 -11.108 1.00 73.88 192 SER A C 1
ATOM 1575 O O . SER A 1 192 ? 18.454 -4.643 -10.130 1.00 73.88 192 SER A O 1
ATOM 1577 N N . ASN A 1 193 ? 18.073 -4.541 -12.335 1.00 70.31 193 ASN A N 1
ATOM 1578 C CA . ASN A 1 193 ? 19.153 -3.597 -12.645 1.00 70.31 193 ASN A CA 1
ATOM 1579 C C . ASN A 1 193 ? 18.649 -2.159 -12.867 1.00 70.31 193 ASN A C 1
ATOM 1581 O O . ASN A 1 193 ? 19.377 -1.326 -13.407 1.00 70.31 193 ASN A O 1
ATOM 1585 N N . ARG A 1 194 ? 17.390 -1.864 -12.529 1.00 73.06 194 ARG A N 1
ATOM 1586 C CA . ARG A 1 194 ? 16.755 -0.557 -12.753 1.00 73.06 194 ARG A CA 1
ATOM 1587 C C . ARG A 1 194 ? 16.520 0.156 -11.420 1.00 73.06 194 ARG A C 1
ATOM 1589 O O . ARG A 1 194 ? 16.384 -0.482 -10.385 1.00 73.06 194 ARG A O 1
ATOM 1596 N N . GLN A 1 195 ? 16.501 1.486 -11.452 1.00 76.94 195 GLN A N 1
ATOM 1597 C CA . GLN A 1 195 ? 16.306 2.320 -10.259 1.00 76.94 195 GLN A CA 1
ATOM 1598 C C . GLN A 1 195 ? 14.819 2.326 -9.870 1.00 76.94 195 GLN A C 1
ATOM 1600 O O . GLN A 1 195 ? 13.982 2.454 -10.764 1.00 76.94 195 GLN A O 1
ATOM 1605 N N . ARG A 1 196 ? 14.460 2.229 -8.579 1.00 76.81 196 ARG A N 1
ATOM 1606 C CA . ARG A 1 196 ? 13.037 2.127 -8.181 1.00 76.81 196 ARG A CA 1
ATOM 1607 C C . ARG A 1 196 ? 12.242 3.379 -8.520 1.00 76.81 196 ARG A C 1
ATOM 1609 O O . ARG A 1 196 ? 11.071 3.268 -8.851 1.00 76.81 196 ARG A O 1
ATOM 1616 N N . ARG A 1 197 ? 12.896 4.543 -8.597 1.00 80.81 197 ARG A N 1
ATOM 1617 C CA . ARG A 1 197 ? 12.276 5.800 -9.063 1.00 80.81 197 ARG A CA 1
ATOM 1618 C C . ARG A 1 197 ? 11.692 5.750 -10.482 1.00 80.81 197 ARG A C 1
ATOM 1620 O O . ARG A 1 197 ? 10.974 6.665 -10.863 1.00 80.81 197 ARG A O 1
ATOM 1627 N N . THR A 1 198 ? 12.031 4.740 -11.290 1.00 86.38 198 THR A N 1
ATOM 1628 C CA . THR A 1 198 ? 11.436 4.534 -12.624 1.00 86.38 198 THR A CA 1
ATOM 1629 C C . THR A 1 198 ? 10.268 3.547 -12.593 1.00 86.38 198 THR A C 1
ATOM 1631 O O . THR A 1 198 ? 9.802 3.112 -13.647 1.00 86.38 198 THR A O 1
ATOM 1634 N N . MET A 1 199 ? 9.821 3.145 -11.402 1.00 89.56 199 MET A N 1
ATOM 1635 C CA . MET A 1 199 ? 8.753 2.179 -11.190 1.00 89.56 199 MET A CA 1
ATOM 1636 C C . MET A 1 199 ? 7.646 2.784 -10.334 1.00 89.56 199 MET A C 1
ATOM 1638 O O . MET A 1 199 ? 7.896 3.595 -9.449 1.00 89.56 199 MET A O 1
ATOM 1642 N N . GLN A 1 200 ? 6.415 2.351 -10.572 1.00 92.00 200 GLN A N 1
ATOM 1643 C CA . GLN A 1 200 ? 5.266 2.750 -9.774 1.00 92.00 200 GLN A CA 1
ATOM 1644 C C . GLN A 1 200 ? 4.340 1.556 -9.567 1.00 92.00 200 GLN A C 1
ATOM 1646 O O . GLN A 1 200 ? 4.014 0.838 -10.515 1.00 92.00 200 GLN A O 1
ATOM 1651 N N . LEU A 1 201 ? 3.909 1.352 -8.324 1.00 94.38 201 LEU A N 1
ATOM 1652 C CA . LEU A 1 201 ? 2.884 0.367 -8.004 1.00 94.38 201 LEU A CA 1
ATOM 1653 C C . LEU A 1 201 ? 1.496 0.911 -8.339 1.00 94.38 201 LEU A C 1
ATOM 1655 O O . LEU A 1 201 ? 1.217 2.103 -8.206 1.00 94.38 201 LEU A O 1
ATOM 1659 N N . GLY A 1 202 ? 0.610 0.014 -8.744 1.00 94.25 202 GLY A N 1
ATOM 1660 C CA . GLY A 1 202 ? -0.777 0.327 -9.031 1.00 94.25 202 GLY A CA 1
ATOM 1661 C C . GLY A 1 202 ? -1.684 -0.875 -8.821 1.00 94.25 202 GLY A C 1
ATOM 1662 O O . GLY A 1 202 ? -1.245 -1.962 -8.449 1.00 94.25 202 GLY A O 1
ATOM 1663 N N . SER A 1 203 ? -2.972 -0.652 -9.048 1.00 93.19 203 SER A N 1
ATOM 1664 C CA . SER A 1 203 ? -3.991 -1.694 -9.027 1.00 93.19 203 SER A CA 1
ATOM 1665 C C . SER A 1 203 ? -4.588 -1.811 -10.421 1.00 93.19 203 SER A C 1
ATOM 1667 O O . SER A 1 203 ? -5.033 -0.815 -10.996 1.00 93.19 203 SER A O 1
ATOM 1669 N N . LEU A 1 204 ? -4.589 -3.021 -10.974 1.00 92.94 204 LEU A N 1
ATOM 1670 C CA . LEU A 1 204 ? -5.172 -3.317 -12.276 1.00 92.94 204 LEU A CA 1
ATOM 1671 C C . LEU A 1 204 ? -5.849 -4.683 -12.215 1.00 92.94 204 LEU A C 1
ATOM 1673 O O . LEU A 1 204 ? -5.219 -5.668 -11.845 1.00 92.94 204 LEU A O 1
ATOM 1677 N N . ARG A 1 205 ? -7.130 -4.747 -12.606 1.00 90.38 205 ARG A N 1
ATOM 1678 C CA . ARG A 1 205 ? -7.933 -5.989 -12.578 1.00 90.38 205 ARG A CA 1
ATOM 1679 C C . ARG A 1 205 ? -7.906 -6.667 -11.203 1.00 90.38 205 ARG A C 1
ATOM 1681 O O . ARG A 1 205 ? -7.700 -7.870 -11.105 1.00 90.38 205 ARG A O 1
ATOM 1688 N N . GLU A 1 206 ? -8.047 -5.858 -10.151 1.00 89.25 206 GLU A N 1
ATOM 1689 C CA . GLU A 1 206 ? -7.996 -6.307 -8.752 1.00 89.25 206 GLU A CA 1
ATOM 1690 C C . GLU A 1 206 ? -6.686 -7.017 -8.369 1.00 89.25 206 GLU A C 1
ATOM 1692 O O . GLU A 1 206 ? -6.627 -7.671 -7.333 1.00 89.25 206 GLU A O 1
ATOM 1697 N N . SER A 1 207 ? -5.626 -6.891 -9.172 1.00 93.12 207 SER A N 1
ATOM 1698 C CA . SER A 1 207 ? -4.290 -7.399 -8.871 1.00 93.12 207 SER A CA 1
ATOM 1699 C C . SER A 1 207 ? -3.286 -6.257 -8.776 1.00 93.12 207 SER A C 1
ATOM 1701 O O . SER A 1 207 ? -3.501 -5.156 -9.293 1.00 93.12 207 SER A O 1
ATOM 1703 N N . LEU A 1 208 ? -2.178 -6.530 -8.092 1.00 95.25 208 LEU A N 1
ATOM 1704 C CA . LEU A 1 208 ? -1.063 -5.606 -8.017 1.00 95.25 208 LEU A CA 1
ATOM 1705 C C . LEU A 1 208 ? -0.459 -5.477 -9.413 1.00 95.25 208 LEU A C 1
ATOM 1707 O O . LEU A 1 208 ? -0.182 -6.479 -10.072 1.00 95.25 208 LEU A O 1
ATOM 1711 N N . CYS A 1 209 ? -0.248 -4.250 -9.866 1.00 95.50 209 CYS A N 1
ATOM 1712 C CA . CYS A 1 209 ? 0.481 -3.981 -11.093 1.00 95.50 209 CYS A CA 1
ATOM 1713 C C . CYS A 1 209 ? 1.706 -3.118 -10.818 1.00 95.50 209 CYS A C 1
ATOM 1715 O O . CYS A 1 209 ? 1.754 -2.362 -9.847 1.00 95.50 209 CYS A O 1
ATOM 1717 N N . LEU A 1 210 ? 2.685 -3.214 -11.707 1.00 95.06 210 LEU A N 1
ATOM 1718 C CA . LEU A 1 210 ? 3.892 -2.407 -11.677 1.00 95.06 210 LEU A CA 1
ATOM 1719 C C . LEU A 1 210 ? 4.075 -1.761 -13.046 1.00 95.06 210 LEU A C 1
ATOM 1721 O O . LEU A 1 210 ? 4.235 -2.447 -14.056 1.00 95.06 210 LEU A O 1
ATOM 1725 N N . ALA A 1 211 ? 4.042 -0.435 -13.073 1.00 93.88 211 ALA A N 1
ATOM 1726 C CA . ALA A 1 211 ? 4.440 0.352 -14.226 1.00 93.88 211 ALA A CA 1
ATOM 1727 C C . ALA A 1 211 ? 5.947 0.604 -14.141 1.00 93.88 211 ALA A C 1
ATOM 1729 O O . ALA A 1 211 ? 6.447 1.007 -13.096 1.00 93.88 211 ALA A O 1
ATOM 1730 N N . GLN A 1 212 ? 6.674 0.348 -15.222 1.00 92.56 212 GLN A N 1
ATOM 1731 C CA . GLN A 1 212 ? 8.122 0.497 -15.302 1.00 92.56 212 GLN A CA 1
ATOM 1732 C C . GLN A 1 212 ? 8.481 1.335 -16.521 1.00 92.56 212 GLN A C 1
ATOM 1734 O O . GLN A 1 212 ? 8.301 0.893 -17.656 1.00 92.56 212 GLN A O 1
ATOM 1739 N N . GLN A 1 213 ? 9.068 2.502 -16.299 1.00 90.62 213 GLN A N 1
ATOM 1740 C CA . GLN A 1 213 ? 9.702 3.269 -17.359 1.00 90.62 213 GLN A CA 1
ATOM 1741 C C . GLN A 1 213 ? 11.064 2.642 -17.680 1.00 90.62 213 GLN A C 1
ATOM 1743 O O . GLN A 1 213 ? 11.971 2.616 -16.845 1.00 90.62 213 GLN A O 1
ATOM 1748 N N . VAL A 1 214 ? 11.189 2.070 -18.879 1.00 87.81 214 VAL A N 1
ATOM 1749 C CA . VAL A 1 214 ? 12.415 1.399 -19.348 1.00 87.81 214 VAL A CA 1
ATOM 1750 C C . VAL A 1 214 ? 13.357 2.380 -20.033 1.00 87.81 214 VAL A C 1
ATOM 1752 O O . VAL A 1 214 ? 14.576 2.272 -19.894 1.00 87.81 214 VAL A O 1
ATOM 1755 N N . SER A 1 215 ? 12.780 3.329 -20.762 1.00 87.12 215 SER A N 1
ATOM 1756 C CA . SER A 1 215 ? 13.452 4.457 -21.401 1.00 87.12 215 SER A CA 1
ATOM 1757 C C . SER A 1 215 ? 12.467 5.620 -21.506 1.00 87.12 215 SER A C 1
ATOM 1759 O O . SER A 1 215 ? 11.285 5.459 -21.193 1.00 87.12 215 SER A O 1
ATOM 1761 N N . ASP A 1 216 ? 12.917 6.769 -22.002 1.00 84.88 216 ASP A N 1
ATOM 1762 C CA . ASP A 1 216 ? 12.035 7.913 -22.266 1.00 84.88 216 ASP A CA 1
ATOM 1763 C C . ASP A 1 216 ? 10.915 7.578 -23.267 1.00 84.88 216 ASP A C 1
ATOM 1765 O O . ASP A 1 216 ? 9.864 8.213 -23.256 1.00 84.88 216 ASP A O 1
ATOM 1769 N N . CYS A 1 217 ? 11.104 6.525 -24.071 1.00 88.94 217 CYS A N 1
ATOM 1770 C CA . CYS A 1 217 ? 10.181 6.107 -25.120 1.00 88.94 217 CYS A CA 1
ATOM 1771 C C . CYS A 1 217 ? 9.445 4.788 -24.817 1.00 88.94 217 CYS A C 1
ATOM 1773 O O . CYS A 1 217 ? 8.719 4.291 -25.678 1.00 88.94 217 CYS A O 1
ATOM 1775 N N . GLU A 1 218 ? 9.629 4.171 -23.643 1.00 92.38 218 GLU A N 1
ATOM 1776 C CA . GLU A 1 218 ? 9.020 2.866 -23.335 1.00 92.38 218 GLU A CA 1
ATOM 1777 C C . GLU A 1 218 ? 8.560 2.755 -21.879 1.00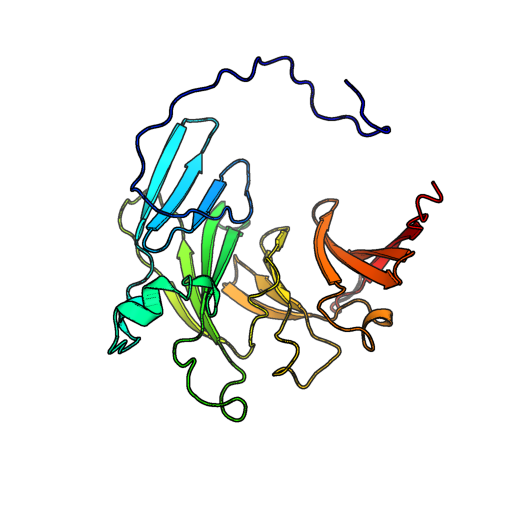 92.38 218 GLU A C 1
ATOM 1779 O O . GLU A 1 218 ? 9.358 2.869 -20.943 1.00 92.38 218 GLU A O 1
ATOM 1784 N N . LEU A 1 219 ? 7.277 2.430 -21.711 1.00 93.19 219 LEU A N 1
ATOM 1785 C CA . LEU A 1 219 ? 6.636 2.105 -20.444 1.00 93.19 219 LEU A CA 1
ATOM 1786 C C . LEU A 1 219 ? 6.086 0.675 -20.489 1.00 93.19 219 LEU A C 1
ATOM 1788 O O . LEU A 1 219 ? 5.225 0.345 -21.302 1.00 93.19 219 LEU A O 1
ATOM 1792 N N . ASN A 1 220 ? 6.546 -0.172 -19.577 1.00 94.75 220 ASN A N 1
ATOM 1793 C CA . ASN A 1 220 ? 6.058 -1.535 -19.421 1.00 94.75 220 ASN A CA 1
ATOM 1794 C C . ASN A 1 220 ? 5.073 -1.624 -18.261 1.00 94.75 220 ASN A C 1
ATOM 1796 O O . ASN A 1 220 ? 5.296 -1.026 -17.213 1.00 94.75 220 ASN A O 1
ATOM 1800 N N . ILE A 1 221 ? 4.002 -2.395 -18.437 1.00 95.25 221 ILE A N 1
ATOM 1801 C CA . ILE A 1 221 ? 3.041 -2.687 -17.371 1.00 95.25 221 ILE A CA 1
ATOM 1802 C C . ILE A 1 221 ? 3.089 -4.179 -17.085 1.00 95.25 221 ILE A C 1
ATOM 1804 O O . ILE A 1 221 ? 2.842 -4.999 -17.971 1.00 95.25 221 ILE A O 1
ATOM 1808 N N . TRP A 1 222 ? 3.382 -4.502 -15.835 1.00 95.56 222 TRP A N 1
ATOM 1809 C CA . TRP A 1 222 ? 3.415 -5.850 -15.293 1.00 95.56 222 TRP A CA 1
ATOM 1810 C C . TRP A 1 222 ? 2.234 -6.055 -14.354 1.00 95.56 222 TRP A C 1
ATOM 1812 O O . TRP A 1 222 ? 1.824 -5.113 -13.676 1.00 95.56 222 TRP A O 1
ATOM 1822 N N . ILE A 1 223 ? 1.707 -7.271 -14.284 1.00 95.06 223 ILE A N 1
ATOM 1823 C CA . ILE A 1 223 ? 0.693 -7.667 -13.306 1.00 95.06 223 ILE A CA 1
ATOM 1824 C C . ILE A 1 223 ? 1.217 -8.835 -12.482 1.00 95.06 223 ILE A C 1
ATOM 1826 O O . ILE A 1 223 ? 1.893 -9.720 -13.004 1.00 95.06 223 ILE A O 1
ATOM 1830 N N . MET A 1 224 ? 0.929 -8.811 -11.188 1.00 93.31 224 MET A N 1
ATOM 1831 C CA . MET A 1 224 ? 1.223 -9.914 -10.291 1.00 93.31 224 MET A CA 1
ATOM 1832 C C . MET A 1 224 ? 0.262 -11.061 -10.602 1.00 93.31 224 MET A C 1
ATOM 1834 O O . MET A 1 224 ? -0.961 -10.869 -10.628 1.00 93.31 224 MET A O 1
ATOM 1838 N N . GLU A 1 225 ? 0.811 -12.247 -10.836 1.00 88.69 225 GLU A N 1
ATOM 1839 C CA . GLU A 1 225 ? 0.026 -13.460 -11.021 1.00 88.69 225 GLU A CA 1
ATOM 1840 C C . GLU A 1 225 ? -0.437 -13.971 -9.653 1.00 88.69 225 GLU A C 1
ATOM 1842 O O . GLU A 1 225 ? 0.359 -14.138 -8.729 1.00 88.69 225 GLU A O 1
ATOM 1847 N N . LYS A 1 226 ? -1.744 -14.208 -9.508 1.00 71.94 226 LYS A N 1
ATOM 1848 C CA . LYS A 1 226 ? -2.338 -14.668 -8.243 1.00 71.94 226 LYS A CA 1
ATOM 1849 C C . LYS A 1 226 ? -2.361 -16.191 -8.089 1.00 71.94 226 LYS A C 1
ATOM 1851 O O . LYS A 1 226 ? -2.579 -16.682 -6.987 1.00 71.94 226 LYS A O 1
ATOM 1856 N N . GLU A 1 227 ? -2.159 -16.948 -9.168 1.00 58.44 227 GLU A N 1
ATOM 1857 C CA . GLU A 1 227 ? -2.349 -18.401 -9.178 1.00 58.44 227 GLU A CA 1
ATOM 1858 C C . GLU A 1 227 ? -1.152 -19.137 -9.786 1.00 58.44 227 GLU A C 1
ATOM 1860 O O . GLU A 1 227 ? -0.717 -18.786 -10.881 1.00 58.44 227 GLU A O 1
ATOM 1865 N N . LYS A 1 228 ? -0.730 -20.215 -9.091 1.00 45.38 228 LYS A N 1
ATOM 1866 C CA . LYS A 1 228 ? 0.061 -21.402 -9.522 1.00 45.38 228 LYS A CA 1
ATOM 1867 C C . LYS A 1 228 ? 1.336 -21.697 -8.728 1.00 45.38 228 LYS A C 1
ATOM 1869 O O . LYS A 1 228 ? 1.913 -22.763 -8.930 1.00 45.38 228 LYS A O 1
ATOM 1874 N N . SER A 1 229 ? 1.766 -20.841 -7.804 1.00 53.78 229 SER A N 1
ATOM 1875 C CA . SER A 1 229 ? 3.012 -21.071 -7.061 1.00 53.78 229 SER A CA 1
ATOM 1876 C C . SER A 1 229 ? 2.972 -20.440 -5.667 1.00 53.78 229 SER A C 1
ATOM 1878 O O . SER A 1 229 ? 2.343 -19.398 -5.504 1.00 53.78 229 SER A O 1
ATOM 1880 N N . PRO A 1 230 ? 3.658 -21.013 -4.655 1.00 63.88 230 PRO A N 1
ATOM 1881 C CA . PRO A 1 230 ? 3.945 -20.294 -3.411 1.00 63.88 230 PRO A CA 1
ATOM 1882 C C . PRO A 1 230 ? 4.855 -19.070 -3.633 1.00 63.88 230 PRO A C 1
ATOM 1884 O O . PRO A 1 230 ? 5.018 -18.257 -2.728 1.00 63.88 230 PRO A O 1
ATOM 1887 N N . LEU A 1 231 ? 5.468 -18.950 -4.815 1.00 77.25 231 LEU A N 1
ATOM 1888 C CA . LEU A 1 231 ? 6.328 -17.838 -5.203 1.00 77.25 231 LEU A CA 1
ATOM 1889 C C . LEU A 1 231 ? 5.531 -16.812 -6.006 1.00 77.25 231 LEU A C 1
ATOM 1891 O O . LEU A 1 231 ? 4.835 -17.172 -6.953 1.00 77.25 231 LEU A O 1
ATOM 1895 N N . VAL A 1 232 ? 5.692 -15.536 -5.665 1.00 86.94 232 VAL A N 1
ATOM 1896 C CA . VAL A 1 232 ? 5.110 -14.428 -6.429 1.00 86.94 232 VAL A CA 1
ATOM 1897 C C . VAL A 1 232 ? 5.764 -14.353 -7.810 1.00 86.94 232 VAL A C 1
ATOM 1899 O O . VAL A 1 232 ? 6.981 -14.191 -7.919 1.00 86.94 232 VAL A O 1
ATOM 1902 N N . THR A 1 233 ? 4.953 -14.444 -8.864 1.00 89.88 233 THR A N 1
ATOM 1903 C CA . THR A 1 233 ? 5.369 -14.282 -10.264 1.00 89.88 233 THR A CA 1
ATOM 1904 C C . THR A 1 233 ? 4.688 -13.076 -10.902 1.00 89.88 233 THR A C 1
ATOM 1906 O O . THR A 1 233 ? 3.680 -12.561 -10.414 1.00 89.88 233 THR A O 1
ATOM 1909 N N . TRP A 1 234 ? 5.281 -12.584 -11.989 1.00 92.75 234 TRP A N 1
ATOM 1910 C CA . TRP A 1 234 ? 4.828 -11.387 -12.689 1.00 92.75 234 TRP A CA 1
ATOM 1911 C C . TRP A 1 234 ? 4.730 -11.652 -14.185 1.00 92.75 234 TRP A C 1
ATOM 1913 O O . TRP A 1 234 ? 5.674 -12.165 -14.787 1.00 92.75 234 TRP A O 1
ATOM 1923 N N . GLU A 1 235 ? 3.631 -11.216 -14.790 1.00 93.38 235 GLU A N 1
ATOM 1924 C CA . GLU A 1 235 ? 3.405 -11.269 -16.232 1.00 93.38 235 GLU A CA 1
ATOM 1925 C C . GLU A 1 235 ? 3.492 -9.861 -16.831 1.00 93.38 235 GLU A C 1
ATOM 1927 O O . GLU A 1 235 ? 2.948 -8.897 -16.283 1.00 93.38 235 GLU A O 1
ATOM 1932 N N . LYS A 1 236 ? 4.161 -9.720 -17.981 1.00 94.38 236 LYS A N 1
ATOM 1933 C CA . LYS A 1 236 ? 4.156 -8.468 -18.746 1.00 94.38 236 LYS A CA 1
ATOM 1934 C C . LYS A 1 236 ? 2.848 -8.357 -19.525 1.00 94.38 236 LYS A C 1
ATOM 1936 O O . LYS A 1 236 ? 2.674 -9.052 -20.520 1.00 94.38 236 LYS A O 1
ATOM 1941 N N . LEU A 1 237 ? 1.969 -7.440 -19.132 1.00 93.88 237 LEU A N 1
ATOM 1942 C CA . LEU A 1 237 ? 0.706 -7.208 -19.837 1.00 93.88 237 LEU A CA 1
ATOM 1943 C C . LEU A 1 237 ? 0.859 -6.289 -21.044 1.00 93.88 237 LEU A C 1
ATOM 1945 O O . LEU A 1 237 ? 0.284 -6.550 -22.097 1.00 93.88 237 LEU A O 1
ATOM 1949 N N . TYR A 1 238 ? 1.605 -5.195 -20.888 1.00 93.19 238 TYR A N 1
ATOM 1950 C CA . TYR A 1 238 ? 1.726 -4.183 -21.934 1.00 93.19 238 TYR A CA 1
ATOM 1951 C C . TYR A 1 238 ? 3.160 -3.691 -22.095 1.00 93.19 238 TYR A C 1
ATOM 1953 O O . TYR A 1 238 ? 3.930 -3.595 -21.137 1.00 93.19 238 TYR A O 1
ATOM 1961 N N . CYS A 1 239 ? 3.482 -3.340 -23.337 1.00 94.25 239 CYS A N 1
ATOM 1962 C CA . CYS A 1 239 ? 4.624 -2.523 -23.718 1.00 94.25 239 CYS A CA 1
ATOM 1963 C C . CYS A 1 239 ? 4.070 -1.302 -24.452 1.00 94.25 239 CYS A C 1
ATOM 1965 O O . CYS A 1 239 ? 3.508 -1.434 -25.541 1.00 94.25 239 CYS A O 1
ATOM 1967 N N . ILE A 1 240 ? 4.165 -0.134 -23.829 1.00 93.50 240 ILE A N 1
ATOM 1968 C CA . ILE A 1 240 ? 3.645 1.124 -24.352 1.00 93.50 240 ILE A CA 1
ATOM 1969 C C . ILE A 1 240 ? 4.830 1.923 -24.876 1.00 93.50 240 ILE A C 1
ATOM 1971 O O . ILE A 1 240 ? 5.718 2.302 -24.113 1.00 93.50 240 ILE A O 1
ATOM 1975 N N . LYS A 1 241 ? 4.828 2.199 -26.180 1.00 92.88 241 LYS A N 1
ATOM 1976 C CA . LYS A 1 241 ? 5.789 3.121 -26.784 1.00 92.88 241 LYS A CA 1
ATOM 1977 C C . LYS A 1 241 ? 5.309 4.550 -26.566 1.00 92.88 241 LYS A C 1
ATOM 1979 O O . LYS A 1 241 ? 4.210 4.900 -26.992 1.00 92.88 241 LYS A O 1
ATOM 1984 N N . LEU A 1 242 ? 6.129 5.353 -25.905 1.00 87.19 242 LEU A N 1
ATOM 1985 C CA . LEU A 1 242 ? 5.922 6.786 -25.754 1.00 87.19 242 LEU A CA 1
ATOM 1986 C C . LEU A 1 242 ? 6.569 7.445 -26.973 1.00 87.19 242 LEU A C 1
ATOM 1988 O O . LEU A 1 242 ? 7.785 7.398 -27.141 1.00 87.19 242 LEU A O 1
ATOM 1992 N N . LEU A 1 243 ? 5.744 7.960 -27.880 1.00 84.75 243 LEU A N 1
ATOM 1993 C CA . LEU A 1 243 ? 6.234 8.675 -29.054 1.00 84.75 243 LEU A CA 1
ATOM 1994 C C . LEU A 1 243 ? 6.623 10.091 -28.625 1.00 84.75 243 LEU A C 1
ATOM 1996 O O . LEU A 1 243 ? 5.870 10.733 -27.888 1.00 84.75 243 LEU A O 1
ATOM 2000 N N . SER A 1 244 ? 7.782 10.576 -29.079 1.00 71.81 244 SER A N 1
ATOM 2001 C CA . SER A 1 244 ? 8.059 12.007 -29.017 1.00 71.81 244 SER A CA 1
ATOM 2002 C C . SER A 1 244 ? 6.987 12.719 -29.834 1.00 71.81 244 SER A C 1
ATOM 2004 O O . SER A 1 244 ? 6.649 12.302 -30.944 1.00 71.81 244 SER A O 1
ATOM 2006 N N . ASN A 1 245 ? 6.422 13.787 -29.275 1.00 66.19 245 ASN A N 1
ATOM 2007 C CA . ASN A 1 245 ? 5.723 14.750 -30.107 1.00 66.19 245 ASN A CA 1
ATOM 2008 C C . ASN A 1 245 ? 6.807 15.467 -30.910 1.00 66.19 245 ASN A C 1
ATOM 2010 O O . ASN A 1 245 ? 7.347 16.472 -30.450 1.00 66.19 245 ASN A O 1
ATOM 2014 N N . ASP A 1 246 ? 7.161 14.918 -32.066 1.00 57.22 246 ASP A N 1
ATOM 2015 C CA . ASP A 1 246 ? 7.839 15.696 -33.090 1.00 57.22 246 ASP A CA 1
ATOM 2016 C C . ASP A 1 246 ? 6.806 16.734 -33.566 1.00 57.22 246 ASP A C 1
ATOM 2018 O O . ASP A 1 246 ? 5.893 16.422 -34.334 1.00 57.22 246 ASP A O 1
ATOM 2022 N N . LEU A 1 247 ? 6.880 17.931 -32.972 1.00 47.56 247 LEU A N 1
ATOM 2023 C CA . LEU A 1 247 ? 6.231 19.159 -33.440 1.00 47.56 247 LEU A CA 1
ATOM 2024 C C . LEU A 1 247 ? 7.076 19.793 -34.545 1.00 47.56 247 LEU A C 1
ATOM 2026 O O . LEU A 1 247 ? 8.312 19.872 -34.358 1.00 47.56 247 LEU A O 1
#

Radius of gyration: 19.78 Å; chains: 1; bounding box: 51×48×54 Å

Sequence (247 aa):
MVINGISLPDTRIPYRHQRMDDVPHDGYHMLNSCDGILCFLGRFKIIVLNPSTRQHRILHQSDVDSFSPVTNPFQVAINFPQQQQQLGFGRDLVTKRLKIVKVFNPYPNIGPLLHHHDYCEIFTLRSNPKVFWNYIGKIPYKFDVSSPCVYVDGAIYWFTDDIYHLEKTEVIIMLDLNMEKFQSIPHPSCCSNRQRRTMQLGSLRESLCLAQQVSDCELNIWIMEKEKSPLVTWEKLYCIKLLSNDL

Secondary structure (DSSP, 8-state):
--BTTB------S-----PPPP--S---EE---BTTBEEEE-SSEEEEEETTTTEEEEEEPPGGGGG-----HHHHTTS-GGGSEEEEEEE-TTT--EEEEEEE-S-TTS-TTS---EEEEEEEP-SS----EEEEEEES--B-TTS--EEETTEEEEEBPTTT-S-SS--EEEEETTTTEEEEEPPPGGGTTS-GGGEEEEEETTEEEEEEEEETTEEEEEEEE-SS-SS-EEEEEEEEE------

Foldseek 3Di:
DDDPPDDDPDPVDPPDPDDADDDDDFDWDWADDEPQWTWIDGQFWIKIARPVVSDIAIDGDDPLVVLAPPPDPVVCVVDRPLPFKAWHWYAQPPVRWIKIKMWGASCPPDDLPPDQWIWIWMWTDDPDNDTDIHTPTIDNFAFDSVAHWEDFDQKIKTFTDPRRDPDLFQGIWIQRNNVRDIDTAGDAPVCSPPDCVQKHWDADPRFIKIWGDPDPFWIWIKTWDPDDDPHIHIDTPDIGTRDPPPD

Organism: Gossypium hirsutum (NCBI:txid3635)

pLDDT: mean 77.92, std 17.69, range [27.88, 95.88]